Protein AF-0000000067862692 (afdb_homodimer)

Structure (mmCIF, N/CA/C/O backbone):
data_AF-0000000067862692-model_v1
#
loop_
_entity.id
_entity.type
_entity.pdbx_description
1 polymer 'Lmo0252 protein'
#
loop_
_atom_site.group_PDB
_atom_site.id
_atom_site.type_symbol
_atom_site.label_atom_id
_atom_site.label_alt_id
_atom_site.label_comp_id
_atom_site.label_asym_id
_atom_site.label_entity_id
_atom_site.label_seq_id
_atom_site.pdbx_PDB_ins_code
_atom_site.Cartn_x
_atom_site.Cartn_y
_atom_site.Cartn_z
_atom_site.occupancy
_atom_site.B_iso_or_equiv
_atom_site.auth_seq_id
_atom_site.auth_comp_id
_atom_site.auth_asym_id
_atom_site.auth_atom_id
_atom_site.pdbx_PDB_model_num
ATOM 1 N N . MET A 1 1 ? -16.281 8.438 -1.877 1 38.38 1 MET A N 1
ATOM 2 C CA . MET A 1 1 ? -15.422 8.445 -3.061 1 38.38 1 MET A CA 1
ATOM 3 C C . MET A 1 1 ? -14.055 7.8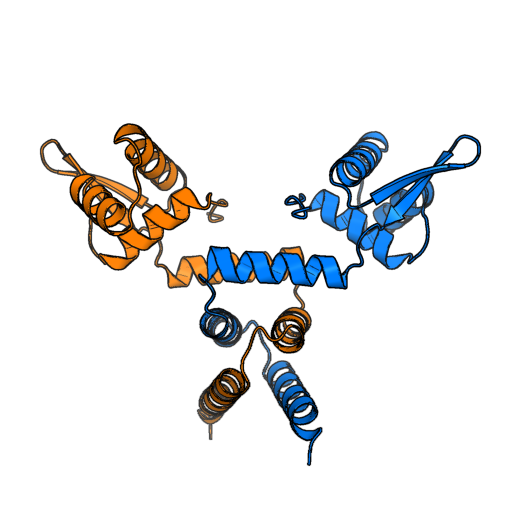32 -2.746 1 38.38 1 MET A C 1
ATOM 5 O O . MET A 1 1 ? -13.562 7.941 -1.622 1 38.38 1 MET A O 1
ATOM 9 N N . ALA A 1 2 ? -13.641 6.855 -3.498 1 45.66 2 ALA A N 1
ATOM 10 C CA . ALA A 1 2 ? -12.445 6.066 -3.219 1 45.66 2 ALA A CA 1
ATOM 11 C C . ALA A 1 2 ? -11.203 6.953 -3.133 1 45.66 2 ALA A C 1
ATOM 13 O O . ALA A 1 2 ? -11.039 7.879 -3.928 1 45.66 2 ALA A O 1
ATOM 14 N N . ILE A 1 3 ? -10.758 7.367 -1.903 1 52.59 3 ILE A N 1
ATOM 15 C CA . ILE A 1 3 ? -9.523 8.133 -1.794 1 52.59 3 ILE A CA 1
ATOM 16 C C . ILE A 1 3 ? -8.5 7.609 -2.803 1 52.59 3 ILE A C 1
ATOM 18 O O . ILE A 1 3 ? -8.156 6.422 -2.795 1 52.59 3 ILE A O 1
ATOM 22 N N . LYS A 1 4 ? -8.391 8.414 -3.916 1 59.03 4 LYS A N 1
ATOM 23 C CA . LYS A 1 4 ? -7.41 8.078 -4.945 1 59.03 4 LYS A CA 1
ATOM 24 C C . LYS A 1 4 ? -6.004 7.973 -4.352 1 59.03 4 LYS A C 1
ATOM 26 O O . LYS A 1 4 ? -5.695 8.641 -3.361 1 59.03 4 LYS A O 1
ATOM 31 N N . SER A 1 5 ? -5.234 7.254 -4.777 1 74.38 5 SER A N 1
ATOM 32 C CA . SER A 1 5 ? -3.84 7.074 -4.391 1 74.38 5 SER A CA 1
ATOM 33 C C . SER A 1 5 ? -3.059 8.375 -4.52 1 74.38 5 SER A C 1
ATOM 35 O O . SER A 1 5 ? -3.234 9.117 -5.488 1 74.38 5 SER A O 1
ATOM 37 N N . ILE A 1 6 ? -2.488 8.828 -3.461 1 85.5 6 ILE A N 1
ATOM 38 C CA . ILE A 1 6 ? -1.714 10.062 -3.553 1 85.5 6 ILE A CA 1
ATOM 39 C C . ILE A 1 6 ? -0.223 9.742 -3.49 1 85.5 6 ILE A C 1
ATOM 41 O O . ILE A 1 6 ? 0.172 8.688 -2.994 1 85.5 6 ILE A O 1
ATOM 45 N N . SER A 1 7 ? 0.534 10.656 -4.105 1 88.5 7 SER A N 1
ATOM 46 C CA . SER A 1 7 ? 1.983 10.484 -4.121 1 88.5 7 SER A CA 1
ATOM 47 C C . SER A 1 7 ? 2.582 10.703 -2.736 1 88.5 7 SER A C 1
ATOM 49 O O . SER A 1 7 ? 1.914 11.219 -1.84 1 88.5 7 SER A O 1
ATOM 51 N N . LYS A 1 8 ? 3.83 10.352 -2.598 1 89.94 8 LYS A N 1
ATOM 52 C CA . LYS A 1 8 ? 4.551 10.547 -1.344 1 89.94 8 LYS A CA 1
ATOM 53 C C . LYS A 1 8 ? 4.633 12.031 -0.985 1 89.94 8 LYS A C 1
ATOM 55 O O . LYS A 1 8 ? 4.469 12.398 0.179 1 89.94 8 LYS A O 1
ATOM 60 N N . SER A 1 9 ? 4.855 12.844 -1.96 1 92.56 9 SER A N 1
ATOM 61 C CA . SER A 1 9 ? 4.961 14.281 -1.745 1 92.56 9 SER A CA 1
ATOM 62 C C . SER A 1 9 ? 3.619 14.875 -1.325 1 92.56 9 SER A C 1
ATOM 64 O O . SER A 1 9 ? 3.559 15.703 -0.412 1 92.56 9 SER A O 1
ATOM 66 N N . GLU A 1 10 ? 2.602 14.43 -1.974 1 95.44 10 GLU A N 1
ATOM 67 C CA . GLU A 1 10 ? 1.267 14.891 -1.599 1 95.44 10 GLU A CA 1
ATOM 68 C C . GLU A 1 10 ? 0.926 14.492 -0.167 1 95.44 10 GLU A C 1
ATOM 70 O O . GLU A 1 10 ? 0.333 15.273 0.579 1 95.44 10 GLU A O 1
ATOM 75 N N . LEU A 1 11 ? 1.321 13.328 0.102 1 94.69 11 LEU A N 1
ATOM 76 C CA . LEU A 1 11 ? 1.045 12.836 1.446 1 94.69 11 LEU A CA 1
ATOM 77 C C . LEU A 1 11 ? 1.785 13.656 2.492 1 94.69 11 LEU A C 1
ATOM 79 O O . LEU A 1 11 ? 1.251 13.922 3.572 1 94.69 11 LEU A O 1
ATOM 83 N N . GLU A 1 12 ? 2.945 14.039 2.197 1 94.44 12 GLU A N 1
ATOM 84 C CA . GLU A 1 12 ? 3.707 14.891 3.102 1 94.44 12 GLU A CA 1
ATOM 85 C C . GLU A 1 12 ? 2.977 16.203 3.361 1 94.44 12 GLU A C 1
ATOM 87 O O . GLU A 1 12 ? 2.918 16.672 4.5 1 94.44 12 GLU A O 1
ATOM 92 N N . VAL A 1 13 ? 2.449 16.734 2.334 1 96.44 13 VAL A N 1
ATOM 93 C CA . VAL A 1 13 ? 1.682 17.969 2.465 1 96.44 13 VAL A CA 1
ATOM 94 C C . VAL A 1 13 ? 0.451 17.719 3.334 1 96.44 13 VAL A C 1
ATOM 96 O O . VAL A 1 13 ? 0.13 18.531 4.207 1 96.44 13 VAL A O 1
ATOM 99 N N . MET A 1 14 ? -0.184 16.625 3.107 1 96.25 14 MET A N 1
ATOM 100 C CA . MET A 1 14 ? -1.382 16.281 3.873 1 96.25 14 MET A CA 1
ATOM 101 C C . MET A 1 14 ? -1.054 16.125 5.352 1 96.25 14 MET A C 1
ATOM 103 O O . MET A 1 14 ? -1.806 16.578 6.215 1 96.25 14 MET A O 1
ATOM 107 N N . LYS A 1 15 ? 0.018 15.477 5.586 1 95.56 15 LYS A N 1
ATOM 108 C CA . LYS A 1 15 ? 0.429 15.266 6.973 1 95.56 15 LYS A CA 1
ATOM 109 C C . LYS A 1 15 ? 0.642 16.594 7.688 1 95.56 15 LYS A C 1
ATOM 111 O O . LYS A 1 15 ? 0.26 16.75 8.852 1 95.56 15 LYS A O 1
ATOM 116 N N . ILE A 1 16 ? 1.241 17.484 7.016 1 96.06 16 ILE A N 1
ATOM 117 C CA . ILE A 1 16 ? 1.459 18.828 7.566 1 96.06 16 ILE A CA 1
ATOM 118 C C . ILE A 1 16 ? 0.117 19.469 7.887 1 96.06 16 ILE A C 1
ATOM 120 O O . ILE A 1 16 ? -0.063 20.047 8.969 1 96.06 16 ILE A O 1
ATOM 124 N N . ILE A 1 17 ? -0.799 19.359 7.023 1 97.38 17 ILE A N 1
ATOM 125 C CA . ILE A 1 17 ? -2.104 19.984 7.191 1 97.38 17 ILE A CA 1
ATOM 126 C C . ILE A 1 17 ? -2.852 19.328 8.344 1 97.38 17 ILE A C 1
ATOM 128 O O . ILE A 1 17 ? -3.465 20.016 9.172 1 97.38 17 ILE A O 1
ATOM 132 N N . TRP A 1 18 ? -2.783 18.062 8.422 1 96.94 18 TRP A N 1
ATOM 133 C CA . TRP A 1 18 ? -3.396 17.359 9.539 1 96.94 18 TRP A CA 1
ATOM 134 C C . TRP A 1 18 ? -2.791 17.797 10.867 1 96.94 18 TRP A C 1
ATOM 136 O O . TRP A 1 18 ? -3.502 17.953 11.867 1 96.94 18 TRP A O 1
ATOM 146 N N . ASP A 1 19 ? -1.546 18.016 10.844 1 95.38 19 ASP A N 1
ATOM 147 C CA . ASP A 1 19 ? -0.83 18.391 12.055 1 95.38 19 ASP A CA 1
ATOM 148 C C . ASP A 1 19 ? -1.307 19.75 12.578 1 95.38 19 ASP A C 1
ATOM 150 O O . ASP A 1 19 ? -1.343 19.984 13.789 1 95.38 19 ASP A O 1
ATOM 154 N N . PHE A 1 20 ? -1.604 20.609 11.719 1 95.94 20 PHE A N 1
ATOM 155 C CA . PHE A 1 20 ? -2.105 21.922 12.125 1 95.94 20 PHE A CA 1
ATOM 156 C C . PHE A 1 20 ? -3.469 21.797 12.797 1 95.94 20 PHE A C 1
ATOM 158 O O . PHE A 1 20 ? -3.76 22.484 13.766 1 95.94 20 PHE A O 1
ATOM 165 N N . GLY A 1 21 ? -4.316 20.891 12.211 1 94.19 21 GLY A N 1
ATOM 166 C CA . GLY A 1 21 ? -5.625 20.656 12.797 1 94.19 21 GLY A CA 1
ATOM 167 C C . GLY A 1 21 ? -6.598 21.797 12.562 1 94.19 21 GLY A C 1
ATOM 168 O O . GLY A 1 21 ? -7.598 21.922 13.273 1 94.19 21 GLY A O 1
ATOM 169 N N . ARG A 1 22 ? -6.156 22.734 11.734 1 94.25 22 ARG A N 1
ATOM 170 C CA . ARG A 1 22 ? -6.977 23.859 11.328 1 94.25 22 ARG A CA 1
ATOM 171 C C . ARG A 1 22 ? -6.766 24.188 9.852 1 94.25 22 ARG A C 1
ATOM 173 O O . ARG A 1 22 ? -5.91 23.594 9.195 1 94.25 22 ARG A O 1
ATOM 180 N N . ALA A 1 23 ? -7.629 25.094 9.359 1 96.38 23 ALA A N 1
ATOM 181 C CA . ALA A 1 23 ? -7.418 25.594 8 1 96.38 23 ALA A CA 1
ATOM 182 C C . ALA A 1 23 ? -6.047 26.25 7.863 1 96.38 23 ALA A C 1
ATOM 184 O O . ALA A 1 23 ? -5.582 26.922 8.781 1 96.38 23 ALA A O 1
ATOM 185 N N . VAL A 1 24 ? -5.477 25.984 6.738 1 97.5 24 VAL A N 1
ATOM 186 C CA . VAL A 1 24 ? -4.125 26.5 6.562 1 97.5 24 VAL A CA 1
ATOM 187 C C . VAL A 1 24 ? -4.023 27.25 5.234 1 97.5 24 VAL A C 1
ATOM 189 O O . VAL A 1 24 ? -4.836 27.031 4.332 1 97.5 24 VAL A O 1
ATOM 192 N N . GLN A 1 25 ? -3.094 28.172 5.172 1 97.44 25 GLN A N 1
ATOM 193 C CA . GLN A 1 25 ? -2.73 28.844 3.936 1 97.44 25 GLN A CA 1
ATOM 194 C C . GLN A 1 25 ? -1.367 28.391 3.43 1 97.44 25 GLN A C 1
ATOM 196 O O . GLN A 1 25 ? -0.668 27.641 4.117 1 97.44 25 GLN A O 1
ATOM 201 N N . TYR A 1 26 ? -1.06 28.781 2.209 1 96.56 26 TYR A N 1
ATOM 202 C CA . TYR A 1 26 ? 0.216 28.391 1.611 1 96.56 26 TYR A CA 1
ATOM 203 C C . TYR A 1 26 ? 1.37 28.672 2.566 1 96.56 26 TYR A C 1
ATOM 205 O O . TYR A 1 26 ? 2.264 27.844 2.73 1 96.56 26 TYR A O 1
ATOM 213 N N . ALA A 1 27 ? 1.343 29.797 3.234 1 95.88 27 ALA A N 1
ATOM 214 C CA . ALA A 1 27 ? 2.441 30.234 4.098 1 95.88 27 ALA A CA 1
ATOM 215 C C . ALA A 1 27 ? 2.639 29.266 5.258 1 95.88 27 ALA A C 1
ATOM 217 O O . ALA A 1 27 ?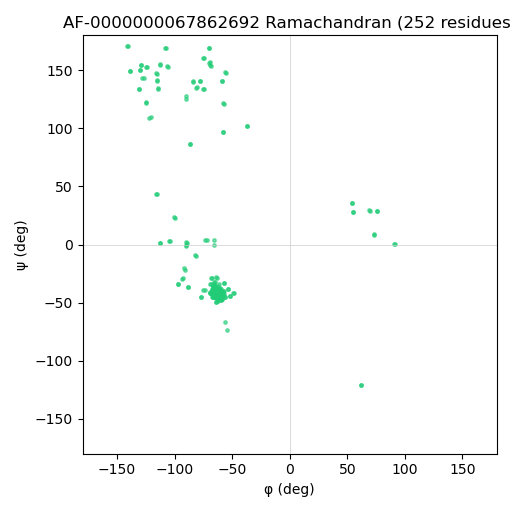 3.768 29.016 5.691 1 95.88 27 ALA A O 1
ATOM 218 N N . ASP A 1 28 ? 1.538 28.766 5.762 1 96.81 28 ASP A N 1
ATOM 219 C CA . ASP A 1 28 ? 1.603 27.781 6.84 1 96.81 28 ASP A CA 1
ATOM 220 C C . ASP A 1 28 ? 2.328 26.516 6.387 1 96.81 28 ASP A C 1
ATOM 222 O O . ASP A 1 28 ? 3.242 26.031 7.062 1 96.81 28 ASP A O 1
ATOM 226 N N . VAL A 1 29 ? 1.95 26 5.234 1 97.38 29 VAL A N 1
ATOM 227 C CA . VAL A 1 29 ? 2.484 24.75 4.691 1 97.38 29 VAL A CA 1
ATOM 228 C C . VAL A 1 29 ? 3.953 24.938 4.316 1 97.38 29 VAL A C 1
ATOM 230 O O . VAL A 1 29 ? 4.793 24.109 4.645 1 97.38 29 VAL A O 1
ATOM 233 N N . ALA A 1 30 ? 4.199 26.062 3.709 1 96.06 30 ALA A N 1
ATOM 234 C CA . ALA A 1 30 ? 5.566 26.375 3.287 1 96.06 30 ALA A CA 1
ATOM 235 C C . ALA A 1 30 ? 6.508 26.453 4.484 1 96.06 30 ALA A C 1
ATOM 237 O O . ALA A 1 30 ? 7.633 25.953 4.434 1 96.06 30 ALA A O 1
ATOM 238 N N . GLY A 1 31 ? 6.059 27.141 5.516 1 96.5 31 GLY A N 1
ATOM 239 C CA . GLY A 1 31 ? 6.859 27.25 6.727 1 96.5 31 GLY A CA 1
ATOM 240 C C . GLY A 1 31 ? 7.227 25.906 7.316 1 96.5 31 GLY A C 1
ATOM 241 O O . GLY A 1 31 ? 8.383 25.672 7.688 1 96.5 31 GLY A O 1
ATOM 242 N N . LYS A 1 32 ? 6.246 25.031 7.383 1 96.31 32 LYS A N 1
ATOM 243 C CA . LYS A 1 32 ? 6.48 23.703 7.941 1 96.31 32 LYS A CA 1
ATOM 244 C C . LYS A 1 32 ? 7.398 22.891 7.039 1 96.31 32 LYS A C 1
ATOM 246 O O . LYS A 1 32 ? 8.227 22.109 7.527 1 96.31 32 LYS A O 1
ATOM 251 N N . LEU A 1 33 ? 7.23 23.016 5.773 1 95.69 33 LEU A N 1
ATOM 252 C CA . LEU A 1 33 ? 8.086 22.312 4.82 1 95.69 33 LEU A CA 1
ATOM 253 C C . LEU A 1 33 ? 9.539 22.75 4.969 1 95.69 33 LEU A C 1
ATOM 255 O O . LEU A 1 33 ? 10.453 21.938 4.895 1 95.69 33 LEU A O 1
ATOM 259 N N . GLU A 1 34 ? 9.68 24.031 5.168 1 94.31 34 GLU A N 1
ATOM 260 C CA . GLU A 1 34 ? 11.023 24.562 5.387 1 94.31 34 GLU A CA 1
ATOM 261 C C . GLU A 1 34 ? 11.641 23.984 6.66 1 94.31 34 GLU A C 1
ATOM 263 O O . GLU A 1 34 ? 12.828 23.656 6.684 1 94.31 34 GLU A O 1
ATOM 268 N N . GLU A 1 35 ? 10.828 23.938 7.691 1 95.19 35 GLU A N 1
ATOM 269 C CA . GLU A 1 35 ? 11.281 23.344 8.945 1 95.19 35 GLU A CA 1
ATOM 270 C C . GLU A 1 35 ? 11.75 21.906 8.742 1 95.19 35 GLU A C 1
ATOM 272 O O . GLU A 1 35 ? 12.656 21.438 9.438 1 95.19 35 GLU A O 1
ATOM 277 N N . LYS A 1 36 ? 11.133 21.219 7.82 1 92.88 36 LYS A N 1
ATOM 278 C CA . LYS A 1 36 ? 11.461 19.828 7.543 1 92.88 36 LYS A CA 1
ATOM 279 C C . LYS A 1 36 ? 12.547 19.719 6.477 1 92.88 36 LYS A C 1
ATOM 281 O O . LYS A 1 36 ? 12.812 18.625 5.973 1 92.88 36 LYS A O 1
ATOM 286 N N . ASN A 1 37 ? 13.062 20.859 6 1 92.44 37 ASN A N 1
ATOM 287 C CA . ASN A 1 37 ? 14.188 20.953 5.078 1 92.44 37 ASN A CA 1
ATOM 288 C C . ASN A 1 37 ? 13.781 20.578 3.656 1 92.44 37 ASN A C 1
ATOM 290 O O . ASN A 1 37 ? 14.562 19.938 2.936 1 92.44 37 ASN A O 1
ATOM 294 N N . TYR A 1 38 ? 12.539 20.828 3.404 1 91.06 38 TYR A N 1
ATOM 295 C CA . TYR A 1 38 ? 12.133 20.734 2.008 1 91.06 38 TYR A CA 1
ATOM 296 C C . TYR A 1 38 ? 12.438 22.031 1.26 1 91.06 38 TYR A C 1
ATOM 298 O O . TYR A 1 38 ? 12.281 23.125 1.807 1 91.06 38 TYR A O 1
ATOM 306 N N . SER A 1 39 ? 12.891 21.891 0.033 1 91 39 SER A N 1
ATOM 307 C CA . SER A 1 39 ? 13.219 23.062 -0.776 1 91 39 SER A CA 1
ATOM 308 C C . SER A 1 39 ? 12.312 23.156 -2.002 1 91 39 SER A C 1
ATOM 310 O O . SER A 1 39 ? 12.781 23.453 -3.1 1 91 39 SER A O 1
ATOM 312 N N . TRP A 1 40 ? 11.125 22.938 -1.823 1 92.62 40 TRP A N 1
ATOM 313 C CA . TRP A 1 40 ? 10.172 22.969 -2.932 1 92.62 40 TRP A CA 1
ATOM 314 C C . TRP A 1 40 ? 9.828 24.406 -3.311 1 92.62 40 TRP A C 1
ATOM 316 O O . TRP A 1 40 ? 9.672 25.266 -2.439 1 92.62 40 TRP A O 1
ATOM 326 N N . LYS A 1 41 ? 9.727 24.547 -4.609 1 93.88 41 LYS A N 1
ATOM 327 C CA . LYS A 1 41 ? 9.258 25.844 -5.109 1 93.88 41 LYS A CA 1
ATOM 328 C C . LYS A 1 41 ? 7.793 26.062 -4.762 1 93.88 41 LYS A C 1
ATOM 330 O O . LYS A 1 41 ? 7.027 25.109 -4.621 1 93.88 41 LYS A O 1
ATOM 335 N N . LYS A 1 42 ? 7.5 27.375 -4.699 1 94.88 42 LYS A N 1
ATOM 336 C CA . LYS A 1 42 ? 6.125 27.75 -4.383 1 94.88 42 LYS A CA 1
ATOM 337 C C . LYS A 1 42 ? 5.133 27.047 -5.309 1 94.88 42 LYS A C 1
ATOM 339 O O . LYS A 1 42 ? 4.16 26.453 -4.844 1 94.88 42 LYS A O 1
ATOM 344 N N . ASN A 1 43 ? 5.348 26.969 -6.57 1 95.81 43 ASN A N 1
ATOM 345 C CA . ASN A 1 43 ? 4.434 26.375 -7.543 1 95.81 43 ASN A CA 1
ATOM 346 C C . ASN A 1 43 ? 4.27 24.875 -7.312 1 95.81 43 ASN A C 1
ATOM 348 O O . ASN A 1 43 ? 3.188 24.328 -7.527 1 95.81 43 ASN A O 1
ATOM 352 N N . THR A 1 44 ? 5.273 24.25 -6.855 1 95.12 44 THR A N 1
ATOM 353 C CA . THR A 1 44 ? 5.238 22.828 -6.547 1 95.12 44 THR A CA 1
ATOM 354 C C . THR A 1 44 ? 4.246 22.531 -5.426 1 95.12 44 THR A C 1
ATOM 356 O O . THR A 1 44 ? 3.424 21.625 -5.535 1 95.12 44 THR A O 1
ATOM 359 N N . VAL A 1 45 ? 4.406 23.391 -4.43 1 96.81 45 VAL A N 1
ATOM 360 C CA . VAL A 1 45 ? 3.533 23.219 -3.273 1 96.81 45 VAL A CA 1
ATOM 361 C C . VAL A 1 45 ? 2.09 23.516 -3.668 1 96.81 45 VAL A C 1
ATOM 363 O O . VAL A 1 45 ? 1.172 22.781 -3.305 1 96.81 45 VAL A O 1
ATOM 366 N N . LEU A 1 46 ? 1.957 24.562 -4.43 1 96.62 46 LEU A N 1
ATOM 367 C CA . LEU A 1 46 ? 0.617 24.938 -4.863 1 96.62 46 LEU A CA 1
ATOM 368 C C . LEU A 1 46 ? 0.003 23.859 -5.746 1 96.62 46 LEU A C 1
ATOM 370 O O . LEU A 1 46 ? -1.198 23.594 -5.66 1 96.62 46 LEU A O 1
ATOM 374 N N . THR A 1 47 ? 0.777 23.281 -6.547 1 96.56 47 THR A N 1
ATOM 375 C CA . THR A 1 47 ? 0.331 22.172 -7.391 1 96.56 47 THR A CA 1
ATOM 376 C C . THR A 1 47 ? -0.173 21.016 -6.539 1 96.56 47 THR A C 1
ATOM 378 O O . THR A 1 47 ? -1.229 20.453 -6.82 1 96.56 47 THR A O 1
ATOM 381 N N . PHE A 1 48 ? 0.595 20.672 -5.574 1 96.75 48 PHE A N 1
ATOM 382 C CA . PHE A 1 48 ? 0.182 19.578 -4.691 1 96.75 48 PHE A CA 1
ATOM 383 C C . PHE A 1 48 ? -1.134 19.922 -4 1 96.75 48 PHE A C 1
ATOM 385 O O . PHE A 1 48 ? -2.016 19.062 -3.887 1 96.75 48 PHE A O 1
ATOM 392 N N . LEU A 1 49 ? -1.265 21.156 -3.539 1 97.62 49 LEU A N 1
ATOM 393 C CA . LEU A 1 49 ? -2.49 21.578 -2.871 1 97.62 49 LEU A CA 1
ATOM 394 C C . LEU A 1 49 ? -3.688 21.469 -3.811 1 97.62 49 LEU A C 1
ATOM 396 O O . LEU A 1 49 ? -4.742 20.969 -3.422 1 97.62 49 LEU A O 1
ATOM 400 N N . THR A 1 50 ? -3.479 21.906 -5.016 1 96.94 50 THR A N 1
ATOM 401 C CA . THR A 1 50 ? -4.543 21.844 -6.012 1 96.94 50 THR A CA 1
ATOM 402 C C . THR A 1 50 ? -4.926 20.391 -6.312 1 96.94 50 THR A C 1
ATOM 404 O O . THR A 1 50 ? -6.109 20.062 -6.41 1 96.94 50 THR A O 1
ATOM 407 N N . ARG A 1 51 ? -3.979 19.578 -6.441 1 96.75 51 ARG A N 1
ATOM 408 C CA . ARG A 1 51 ? -4.227 18.156 -6.703 1 96.75 51 ARG A CA 1
ATOM 409 C C . ARG A 1 51 ? -4.977 17.516 -5.543 1 96.75 51 ARG A C 1
ATOM 411 O O . ARG A 1 51 ? -5.855 16.672 -5.758 1 96.75 51 ARG A O 1
ATOM 418 N N . LEU A 1 52 ? -4.617 17.859 -4.395 1 97.31 52 LEU A N 1
ATOM 419 C CA . LEU A 1 52 ? -5.273 17.312 -3.213 1 97.31 52 LEU A CA 1
ATOM 420 C C . LEU A 1 52 ? -6.73 17.766 -3.145 1 97.31 52 LEU A C 1
ATOM 422 O O . LEU A 1 52 ? -7.594 17 -2.699 1 97.31 52 LEU A O 1
ATOM 426 N N . VAL A 1 53 ? -6.992 18.953 -3.596 1 96.94 53 VAL A N 1
ATOM 427 C CA . VAL A 1 53 ? -8.367 19.438 -3.695 1 96.94 53 VAL A CA 1
ATOM 428 C C . VAL A 1 53 ? -9.117 18.641 -4.754 1 96.94 53 VAL A C 1
ATOM 430 O O . VAL A 1 53 ? -10.25 18.203 -4.523 1 96.94 53 VAL A O 1
ATOM 433 N N . GLU A 1 54 ? -8.477 18.406 -5.836 1 95.88 54 GLU A N 1
ATOM 434 C CA . GLU A 1 54 ? -9.086 17.656 -6.922 1 95.88 54 GLU A CA 1
ATOM 435 C C . GLU A 1 54 ? -9.383 16.219 -6.492 1 95.88 54 GLU A C 1
ATOM 437 O O . GLU A 1 54 ? -10.359 15.617 -6.949 1 95.88 54 GLU A O 1
ATOM 442 N N . LYS A 1 55 ? -8.609 15.789 -5.594 1 94.38 55 LYS A N 1
ATOM 443 C CA . LYS A 1 55 ? -8.766 14.414 -5.121 1 94.38 55 LYS A CA 1
ATOM 444 C C . LYS A 1 55 ? -9.734 14.352 -3.941 1 94.38 55 LYS A C 1
ATOM 446 O O . LYS A 1 55 ? -9.914 13.289 -3.338 1 94.38 55 LYS A O 1
ATOM 451 N N . ASN A 1 56 ? -10.234 15.477 -3.543 1 95.38 56 ASN A N 1
ATOM 452 C CA . ASN A 1 56 ? -11.25 15.602 -2.496 1 95.38 56 ASN A CA 1
ATOM 453 C C . ASN A 1 56 ? -10.68 15.258 -1.123 1 95.38 56 ASN A C 1
ATOM 455 O O . ASN A 1 56 ? -11.375 14.68 -0.285 1 95.38 56 ASN A O 1
ATOM 459 N N . LEU A 1 57 ? -9.461 15.484 -0.978 1 96.56 57 LEU A N 1
ATOM 460 C CA . LEU A 1 57 ? -8.836 15.352 0.333 1 96.56 57 LEU A CA 1
ATOM 461 C C . LEU A 1 57 ? -8.82 16.688 1.066 1 96.56 57 LEU A C 1
ATOM 463 O O . LEU A 1 57 ? -8.844 16.734 2.299 1 96.56 57 LEU A O 1
ATOM 467 N N . LEU A 1 58 ? -8.781 17.719 0.23 1 97.5 58 LEU A N 1
ATOM 468 C CA . LEU A 1 58 ? -8.828 19.078 0.75 1 97.5 58 LEU A CA 1
ATOM 469 C C . LEU A 1 58 ? -9.969 19.875 0.116 1 97.5 58 LEU A C 1
ATOM 471 O O . LEU A 1 58 ? -10.43 19.531 -0.977 1 97.5 58 LEU A O 1
ATOM 475 N N . SER A 1 59 ? -10.414 20.797 0.842 1 97.69 59 SER A N 1
ATOM 476 C CA . SER A 1 59 ? -11.25 21.859 0.305 1 97.69 59 SER A CA 1
ATOM 477 C C . SER A 1 59 ? -10.523 23.203 0.35 1 97.69 59 SER A C 1
ATOM 479 O O . SER A 1 59 ? -9.602 23.391 1.147 1 97.69 59 SER A O 1
ATOM 481 N N . VAL A 1 60 ? -10.984 24.031 -0.547 1 97.56 60 VAL A N 1
ATOM 482 C CA . VAL A 1 60 ? -10.328 25.328 -0.611 1 97.56 60 VAL A CA 1
ATOM 483 C C . VAL A 1 60 ? -11.375 26.438 -0.619 1 97.56 60 VAL A C 1
ATOM 485 O O . VAL A 1 60 ? -12.438 26.297 -1.234 1 97.56 60 VAL A O 1
ATOM 488 N N . LYS A 1 61 ? -11.141 27.391 0.154 1 96.19 61 LYS A N 1
ATOM 489 C CA . LYS A 1 61 ? -11.945 28.609 0.154 1 96.19 61 LYS A CA 1
ATOM 490 C C . LYS A 1 61 ? -11.07 29.844 0.078 1 96.19 61 LYS A C 1
ATOM 492 O O . LYS A 1 61 ? -9.953 29.859 0.597 1 96.19 61 LYS A O 1
ATOM 497 N N . LYS A 1 62 ? -11.641 30.797 -0.508 1 95.19 62 LYS A N 1
ATOM 498 C CA . LYS A 1 62 ? -10.914 32.062 -0.599 1 95.19 62 LYS A CA 1
ATOM 499 C C . LYS A 1 62 ? -11.203 32.969 0.604 1 95.19 62 LYS A C 1
ATOM 501 O O . LYS A 1 62 ? -12.359 33.125 0.983 1 95.19 62 LYS A O 1
ATOM 506 N N . VAL A 1 63 ? -10.188 33.375 1.242 1 92.56 63 VAL A N 1
ATOM 507 C CA . VAL A 1 63 ? -10.273 34.375 2.316 1 92.56 63 VAL A CA 1
ATOM 508 C C . VAL A 1 63 ? -9.43 35.594 1.963 1 92.56 63 VAL A C 1
ATOM 510 O O . VAL A 1 63 ? -8.203 35.562 2.055 1 92.56 63 VAL A O 1
ATOM 513 N N . GLY A 1 64 ? -10.148 36.719 1.672 1 93.12 64 GLY A N 1
ATOM 514 C CA . GLY A 1 64 ? -9.43 37.812 1.093 1 93.12 64 GLY A CA 1
ATOM 515 C C . GLY A 1 64 ? -8.805 37.5 -0.25 1 93.12 64 GLY A C 1
ATOM 516 O O . GLY A 1 64 ? -9.492 37.094 -1.18 1 93.12 64 GLY A O 1
ATOM 517 N N . ARG A 1 65 ? -7.484 37.625 -0.345 1 92.25 65 ARG A N 1
ATOM 518 C CA . ARG A 1 65 ? -6.766 37.344 -1.584 1 92.25 65 ARG A CA 1
ATOM 519 C C . ARG A 1 65 ? -6.031 36 -1.503 1 92.25 65 ARG A C 1
ATOM 521 O O . ARG A 1 65 ? -5.328 35.625 -2.439 1 92.25 65 ARG A O 1
ATOM 528 N N . LYS A 1 66 ? -6.211 35.312 -0.407 1 93.38 66 LYS A N 1
ATOM 529 C CA . LYS A 1 66 ? -5.449 34.094 -0.207 1 93.38 66 LYS A CA 1
ATOM 530 C C . LYS A 1 66 ? -6.367 32.875 -0.16 1 93.38 66 LYS A C 1
ATOM 532 O O . LYS A 1 66 ? -7.527 33 0.243 1 93.38 66 LYS A O 1
ATOM 537 N N . ASN A 1 67 ? -5.828 31.734 -0.662 1 96.94 67 ASN A N 1
ATOM 538 C CA . ASN A 1 67 ? -6.523 30.469 -0.537 1 96.94 67 ASN A CA 1
ATOM 539 C C . ASN A 1 67 ? -6.312 29.844 0.842 1 96.94 67 ASN A C 1
ATOM 541 O O . ASN A 1 67 ? -5.203 29.875 1.38 1 96.94 67 ASN A O 1
ATOM 545 N N . GLU A 1 68 ? -7.395 29.375 1.396 1 97.75 68 GLU A N 1
ATOM 546 C CA . GLU A 1 68 ? -7.348 28.609 2.641 1 97.75 68 GLU A CA 1
ATOM 547 C C . GLU A 1 68 ? -7.781 27.172 2.42 1 97.75 68 GLU A C 1
ATOM 549 O O . GLU A 1 68 ? -8.789 26.906 1.752 1 97.75 68 GLU A O 1
ATOM 554 N N . TYR A 1 69 ? -6.984 26.234 2.984 1 98.19 69 TYR A N 1
ATOM 555 C CA . TYR A 1 69 ? -7.215 24.812 2.762 1 98.19 69 TYR A CA 1
ATOM 556 C C . TYR A 1 69 ? -7.602 24.109 4.059 1 98.19 69 TYR A C 1
ATOM 558 O O . TYR A 1 69 ? -7.047 24.406 5.121 1 98.19 69 TYR A O 1
ATOM 566 N N . TYR A 1 70 ? -8.492 23.219 3.965 1 96.81 70 TYR A N 1
ATOM 567 C CA . TYR A 1 70 ? -8.844 22.406 5.125 1 96.81 70 TYR A CA 1
ATOM 568 C C . TYR A 1 70 ? -9.055 20.953 4.73 1 96.81 70 TYR A C 1
ATOM 570 O O . TYR A 1 70 ? -9.547 20.672 3.633 1 96.81 70 TYR A O 1
ATOM 578 N N . ALA A 1 71 ? -8.758 20.094 5.645 1 97.31 71 ALA A N 1
ATOM 579 C CA . ALA A 1 71 ? -8.828 18.656 5.371 1 97.31 71 ALA A CA 1
ATOM 580 C C . ALA A 1 71 ? -10.273 18.172 5.336 1 97.31 71 ALA A C 1
ATOM 582 O O . ALA A 1 71 ? -11.07 18.516 6.219 1 97.31 71 ALA A O 1
ATOM 583 N N . LEU A 1 72 ? -10.617 17.391 4.34 1 96.5 72 LEU A N 1
ATOM 584 C CA . LEU A 1 72 ? -11.953 16.828 4.219 1 96.5 72 LEU A CA 1
ATOM 585 C C . LEU A 1 72 ? -12.023 15.453 4.891 1 96.5 72 LEU A C 1
ATOM 587 O O . LEU A 1 72 ? -13.117 14.961 5.188 1 96.5 72 LEU A O 1
ATOM 591 N N . VAL A 1 73 ? -10.867 14.828 5.082 1 94.62 73 VAL A N 1
ATOM 592 C CA . VAL A 1 73 ? -10.758 13.531 5.754 1 94.62 73 VAL A CA 1
ATOM 593 C C . VAL A 1 73 ? -9.719 13.625 6.875 1 94.62 73 VAL A C 1
ATOM 595 O O . VAL A 1 73 ? -8.742 14.359 6.766 1 94.62 73 VAL A O 1
ATOM 598 N N . SER A 1 74 ? -9.977 12.938 7.992 1 94.88 74 SER A N 1
ATOM 599 C CA . SER A 1 74 ? -8.984 12.898 9.062 1 94.88 74 SER A CA 1
ATOM 600 C C . SER A 1 74 ? -7.82 11.984 8.711 1 94.88 74 SER A C 1
ATOM 602 O O . SER A 1 74 ? -7.934 11.141 7.812 1 94.88 74 SER A O 1
ATOM 604 N N . GLU A 1 75 ? -6.773 12.164 9.367 1 93.62 75 GLU A N 1
ATOM 605 C CA . GLU A 1 75 ? -5.629 11.289 9.164 1 93.62 75 GLU A CA 1
ATOM 606 C C . GLU A 1 75 ? -5.988 9.836 9.445 1 93.62 75 GLU A C 1
ATOM 608 O O . GLU A 1 75 ? -5.609 8.938 8.688 1 93.62 75 GLU A O 1
ATOM 613 N N . ASN A 1 76 ? -6.742 9.625 10.492 1 91.38 76 ASN A N 1
ATOM 614 C CA . ASN A 1 76 ? -7.133 8.266 10.852 1 91.38 76 ASN A CA 1
ATOM 615 C C . ASN A 1 76 ? -8.008 7.629 9.773 1 91.38 76 ASN A C 1
ATOM 617 O O . ASN A 1 76 ? -7.855 6.445 9.469 1 91.38 76 ASN A O 1
ATOM 621 N N . GLU A 1 77 ? -8.906 8.406 9.273 1 92.12 77 GLU A N 1
ATOM 622 C CA . GLU A 1 77 ? -9.75 7.906 8.188 1 92.12 77 GLU A CA 1
ATOM 623 C C . GLU A 1 77 ? -8.906 7.52 6.977 1 92.12 77 GLU A C 1
ATOM 625 O O . GLU A 1 77 ? -9.164 6.492 6.34 1 92.12 77 GLU A O 1
ATOM 630 N N . TYR A 1 78 ? -7.98 8.359 6.668 1 93.62 78 TYR A N 1
ATOM 631 C CA . TYR A 1 78 ? -7.094 8.094 5.539 1 93.62 78 TYR A CA 1
ATOM 632 C C . TYR A 1 78 ? -6.293 6.82 5.762 1 93.62 78 TYR A C 1
ATOM 634 O O . TYR A 1 78 ? -6.219 5.965 4.879 1 93.62 78 TYR A O 1
ATOM 642 N N . LEU A 1 79 ? -5.742 6.641 6.945 1 93.38 79 LEU A N 1
ATOM 643 C CA . LEU A 1 79 ? -4.953 5.465 7.285 1 93.38 79 LEU A CA 1
ATOM 644 C C . LEU A 1 79 ? -5.801 4.199 7.211 1 93.38 79 LEU A C 1
ATOM 646 O O . LEU A 1 79 ? -5.352 3.174 6.699 1 93.38 79 LEU A O 1
ATOM 650 N N . GLU A 1 80 ? -6.969 4.332 7.699 1 91.44 80 GLU A N 1
ATOM 651 C CA . GLU A 1 80 ? -7.887 3.195 7.68 1 91.44 80 GLU A CA 1
ATOM 652 C C . GLU A 1 80 ? -8.164 2.734 6.254 1 91.44 80 GLU A C 1
ATOM 654 O O . GLU A 1 80 ? -8.109 1.538 5.961 1 91.44 80 GLU A O 1
ATOM 659 N N . ARG A 1 81 ? -8.406 3.66 5.457 1 92.56 81 ARG A N 1
ATOM 660 C CA . ARG A 1 81 ? -8.727 3.338 4.07 1 92.56 81 ARG A CA 1
ATOM 661 C C . ARG A 1 81 ? -7.523 2.744 3.35 1 92.56 81 ARG A C 1
ATOM 663 O O . ARG A 1 81 ? -7.656 1.777 2.598 1 92.56 81 ARG A O 1
ATOM 670 N N . GLN A 1 82 ? -6.406 3.395 3.57 1 93.25 82 GLN A N 1
ATOM 671 C CA . GLN A 1 82 ? -5.18 2.869 2.977 1 93.25 82 GLN A CA 1
ATOM 672 C C . GLN A 1 82 ? -4.902 1.449 3.459 1 93.25 82 GLN A C 1
ATOM 674 O O . GLN A 1 82 ? -4.512 0.586 2.67 1 93.25 82 GLN A O 1
ATOM 679 N N . THR A 1 83 ? -5.105 1.207 4.691 1 93.69 83 THR A N 1
ATOM 680 C CA . THR A 1 83 ? -4.844 -0.102 5.277 1 93.69 83 THR A CA 1
ATOM 681 C C . THR A 1 83 ? -5.793 -1.15 4.707 1 93.69 83 THR A C 1
ATOM 683 O O . THR A 1 83 ? -5.367 -2.248 4.34 1 93.69 83 THR A O 1
ATOM 686 N N . GLU A 1 84 ? -7.031 -0.768 4.648 1 92.31 84 GLU A N 1
ATOM 687 C CA . GLU A 1 84 ? -8.031 -1.672 4.078 1 92.31 84 GLU A CA 1
ATOM 688 C C . GLU A 1 84 ? -7.68 -2.045 2.641 1 92.31 84 GLU A C 1
ATOM 690 O O . GLU A 1 84 ? -7.738 -3.219 2.266 1 92.31 84 GLU A O 1
ATOM 695 N N . THR A 1 85 ? -7.344 -1.021 1.929 1 92.75 85 THR A N 1
ATOM 696 C CA . THR A 1 85 ? -7 -1.238 0.528 1 92.75 85 THR A CA 1
ATOM 697 C C . THR A 1 85 ? -5.766 -2.127 0.406 1 92.75 85 THR A C 1
ATOM 699 O O . THR A 1 85 ? -5.734 -3.045 -0.416 1 92.75 85 THR A O 1
ATOM 702 N N . PHE A 1 86 ? -4.832 -1.858 1.213 1 93.25 86 PHE A N 1
ATOM 703 C CA . PHE A 1 86 ? -3.588 -2.619 1.202 1 93.25 86 PHE A CA 1
ATOM 704 C C . PHE A 1 86 ? -3.848 -4.082 1.537 1 93.25 86 PHE A C 1
ATOM 706 O O . PHE A 1 86 ? -3.346 -4.98 0.855 1 93.25 86 PHE A O 1
ATOM 713 N N . VAL A 1 87 ? -4.648 -4.363 2.549 1 92.75 87 VAL A N 1
ATOM 714 C CA . VAL A 1 87 ? -4.965 -5.723 2.971 1 92.75 87 VAL A CA 1
ATOM 715 C C . VAL A 1 87 ? -5.723 -6.445 1.856 1 92.75 87 VAL A C 1
ATOM 717 O O . VAL A 1 87 ? -5.414 -7.598 1.536 1 92.75 87 VAL A O 1
ATOM 720 N N . GLU A 1 88 ? -6.609 -5.773 1.268 1 92.12 88 GLU A N 1
ATOM 721 C CA . GLU A 1 88 ? -7.422 -6.383 0.215 1 92.12 88 GLU A CA 1
ATOM 722 C C . GLU A 1 88 ? -6.582 -6.676 -1.025 1 92.12 88 GLU A C 1
ATOM 724 O O . GLU A 1 88 ? -6.66 -7.77 -1.589 1 92.12 88 GLU A O 1
ATOM 729 N N . GLU A 1 89 ? -5.746 -5.781 -1.364 1 91.25 89 GLU A N 1
ATOM 730 C CA . GLU A 1 89 ? -5.074 -5.871 -2.658 1 91.25 89 GLU A CA 1
ATOM 731 C C . GLU A 1 89 ? -3.795 -6.695 -2.561 1 91.25 89 GLU A C 1
ATOM 733 O O . GLU A 1 89 ? -3.449 -7.426 -3.49 1 91.25 89 GLU A O 1
ATOM 738 N N . ILE A 1 90 ? -3.129 -6.559 -1.471 1 93 90 ILE A N 1
ATOM 739 C CA . ILE A 1 90 ? -1.815 -7.184 -1.354 1 93 90 ILE A CA 1
ATOM 740 C C . ILE A 1 90 ? -1.944 -8.523 -0.631 1 93 90 ILE A C 1
ATOM 742 O O . ILE A 1 90 ? -1.285 -9.5 -0.997 1 93 90 ILE A O 1
ATOM 746 N N . TYR A 1 91 ? -2.869 -8.602 0.311 1 91.94 91 TYR A N 1
ATOM 747 C CA . TYR A 1 91 ? -2.986 -9.805 1.128 1 91.94 91 TYR A CA 1
ATOM 748 C C . TYR A 1 91 ? -4.293 -10.531 0.839 1 91.94 91 TYR A C 1
ATOM 750 O O . TYR A 1 91 ? -4.605 -11.531 1.487 1 91.94 91 TYR A O 1
ATOM 758 N N . GLU A 1 92 ? -5.07 -10.039 -0.057 1 90.5 92 GLU A N 1
ATOM 759 C CA . GLU A 1 92 ? -6.336 -10.648 -0.449 1 90.5 92 GLU A CA 1
ATOM 760 C C . GLU A 1 92 ? -7.238 -10.875 0.761 1 90.5 92 GLU A C 1
ATOM 762 O O . GLU A 1 92 ? -7.828 -11.945 0.909 1 90.5 92 GLU A O 1
ATOM 767 N N . GLY A 1 93 ? -7.148 -9.961 1.668 1 89.44 93 GLY A N 1
ATOM 768 C CA . GLY A 1 93 ? -8.008 -10.008 2.838 1 89.44 93 GLY A CA 1
ATOM 769 C C . GLY A 1 93 ? -7.395 -10.766 4 1 89.44 93 GLY A C 1
ATOM 770 O O . GLY A 1 93 ? -7.977 -10.82 5.086 1 89.44 93 GLY A O 1
ATOM 771 N N . ASP A 1 94 ? -6.199 -11.273 3.859 1 86.88 94 ASP A N 1
ATOM 772 C CA . ASP A 1 94 ? -5.559 -12.086 4.883 1 86.88 94 ASP A CA 1
ATOM 773 C C . ASP A 1 94 ? -4.82 -11.211 5.895 1 86.88 94 ASP A C 1
ATOM 775 O O . ASP A 1 94 ? -3.598 -11.07 5.82 1 86.88 94 ASP A O 1
ATOM 779 N N . VAL A 1 95 ? -5.496 -10.766 6.879 1 85.75 95 VAL A N 1
ATOM 780 C CA . VAL A 1 95 ? -4.949 -9.898 7.914 1 85.75 95 VAL A CA 1
ATOM 781 C C . VAL A 1 95 ? -3.908 -10.664 8.727 1 85.75 95 VAL A C 1
ATOM 783 O O . VAL A 1 95 ? -2.877 -10.102 9.117 1 85.75 95 VAL A O 1
ATOM 786 N N . LYS A 1 96 ? -4.168 -11.867 8.922 1 80.62 96 LYS A N 1
ATOM 787 C CA . LYS A 1 96 ? -3.225 -12.695 9.664 1 80.62 96 LYS A CA 1
ATOM 788 C C . LYS A 1 96 ? -1.877 -12.773 8.953 1 80.62 96 LYS A C 1
ATOM 790 O O . LYS A 1 96 ? -0.826 -12.703 9.594 1 80.62 96 LYS A O 1
ATOM 795 N N . GLY A 1 97 ? -1.919 -12.961 7.668 1 84.88 97 GLY A N 1
ATOM 796 C CA . GLY A 1 97 ? -0.691 -12.984 6.887 1 84.88 97 GLY A CA 1
ATOM 797 C C . GLY A 1 97 ? 0.118 -11.703 7.012 1 84.88 97 GLY A C 1
ATOM 798 O O . GLY A 1 97 ? 1.344 -11.75 7.133 1 84.88 97 GLY A O 1
ATOM 799 N N . LEU A 1 98 ? -0.596 -10.594 7.031 1 90.31 98 LEU A N 1
ATOM 800 C CA . LEU A 1 98 ? 0.06 -9.297 7.191 1 90.31 98 LEU A CA 1
ATOM 801 C C . LEU A 1 98 ? 0.745 -9.203 8.555 1 90.31 98 LEU A C 1
ATOM 803 O O . LEU A 1 98 ? 1.924 -8.852 8.633 1 90.31 98 LEU A O 1
ATOM 807 N N . ILE A 1 99 ? 0.056 -9.523 9.523 1 82.75 99 ILE A N 1
ATOM 808 C CA . ILE A 1 99 ? 0.581 -9.414 10.883 1 82.75 99 ILE A CA 1
ATOM 809 C C . ILE A 1 99 ? 1.771 -10.359 11.055 1 82.75 99 ILE A C 1
ATOM 811 O O . ILE A 1 99 ? 2.785 -9.984 11.648 1 82.75 99 ILE A O 1
ATOM 815 N N . THR A 1 100 ? 1.633 -11.5 10.547 1 81.12 100 THR A N 1
ATOM 816 C CA . THR A 1 100 ? 2.721 -12.469 10.586 1 81.12 100 THR A CA 1
ATOM 817 C C . THR A 1 100 ? 3.971 -11.914 9.914 1 81.12 100 THR A C 1
ATOM 819 O O . THR A 1 100 ? 5.078 -12.062 10.438 1 81.12 100 THR A O 1
ATOM 822 N N . ASN A 1 101 ? 3.771 -11.32 8.812 1 87.19 101 ASN A N 1
ATOM 823 C CA . ASN A 1 101 ? 4.895 -10.734 8.086 1 87.19 101 ASN A CA 1
ATOM 824 C C . ASN A 1 101 ? 5.535 -9.594 8.875 1 87.19 101 ASN A C 1
ATOM 826 O O . ASN A 1 101 ? 6.758 -9.43 8.859 1 87.19 101 ASN A O 1
ATOM 830 N N . LEU A 1 102 ? 4.758 -8.812 9.508 1 85.75 102 LEU A N 1
ATOM 831 C CA . LEU A 1 102 ? 5.25 -7.719 10.336 1 85.75 102 LEU A CA 1
ATOM 832 C C . LEU A 1 102 ? 6.113 -8.242 11.477 1 85.75 102 LEU A C 1
ATOM 834 O O . LEU A 1 102 ? 7.145 -7.652 11.805 1 85.75 102 LEU A O 1
ATOM 838 N N . VAL A 1 103 ? 5.781 -9.273 12.039 1 75.44 103 VAL A N 1
ATOM 839 C CA . VAL A 1 103 ? 6.461 -9.859 13.188 1 75.44 103 VAL A CA 1
ATOM 840 C C . VAL A 1 103 ? 7.738 -10.562 12.727 1 75.44 103 VAL A C 1
ATOM 842 O O . VAL A 1 103 ? 8.789 -10.43 13.367 1 75.44 103 VAL A O 1
ATOM 845 N N . GLN A 1 104 ? 7.66 -11.281 11.711 1 75.25 104 GLN A N 1
ATOM 846 C CA . GLN A 1 104 ? 8.766 -12.109 11.242 1 75.25 104 GLN A CA 1
ATOM 847 C C . GLN A 1 104 ? 9.914 -11.242 10.727 1 75.25 104 GLN A C 1
ATOM 849 O O . GLN A 1 104 ? 11.078 -11.633 10.82 1 75.25 104 GLN A O 1
ATOM 854 N N . ASN A 1 105 ? 9.562 -10.172 10.281 1 72.31 105 ASN A N 1
ATOM 855 C CA . ASN A 1 105 ? 10.609 -9.359 9.672 1 72.31 105 ASN A CA 1
ATOM 856 C C . ASN A 1 105 ? 11.102 -8.266 10.617 1 72.31 105 ASN A C 1
ATOM 858 O O . ASN A 1 105 ? 11.656 -7.262 10.18 1 72.31 105 ASN A O 1
ATOM 862 N N . ASP A 1 106 ? 10.859 -8.641 11.812 1 63.78 106 ASP A N 1
ATOM 863 C CA . ASP A 1 106 ? 11.367 -7.809 12.898 1 63.78 106 ASP A CA 1
ATOM 864 C C . ASP A 1 106 ? 10.883 -6.367 12.75 1 63.78 106 ASP A C 1
ATOM 866 O O . ASP A 1 106 ? 11.625 -5.43 13.055 1 63.78 106 ASP A O 1
ATOM 870 N N . LEU A 1 107 ? 9.875 -6.289 12.195 1 71.06 107 LEU A N 1
ATOM 871 C CA . LEU A 1 107 ? 9.375 -4.926 12.078 1 71.06 107 LEU A CA 1
ATOM 872 C C . LEU A 1 107 ? 8.664 -4.496 13.359 1 71.06 107 LEU A C 1
ATOM 874 O O . LEU A 1 107 ? 8.391 -3.311 13.555 1 71.06 107 LEU A O 1
ATOM 878 N N . ILE A 1 108 ? 8.477 -5.48 14.234 1 68.38 108 ILE A N 1
ATOM 879 C CA . ILE A 1 108 ? 7.852 -5.18 15.516 1 68.38 108 ILE A CA 1
ATOM 880 C C . ILE A 1 108 ? 8.758 -5.66 16.656 1 68.38 108 ILE A C 1
ATOM 882 O O . ILE A 1 108 ? 9.227 -6.801 16.641 1 68.38 108 ILE A O 1
ATOM 886 N N . SER A 1 109 ? 9.094 -4.691 17.469 1 65.88 109 SER A N 1
ATOM 887 C CA . SER A 1 109 ? 9.914 -5.039 18.625 1 65.88 109 SER A CA 1
ATOM 888 C C . SER A 1 109 ? 9.125 -5.863 19.625 1 65.88 109 SER A C 1
ATOM 890 O O . SER A 1 109 ? 7.895 -5.848 19.625 1 65.88 109 SER A O 1
ATOM 892 N N . PRO A 1 110 ? 9.859 -6.609 20.422 1 64.75 110 PRO A N 1
ATOM 893 C CA . PRO A 1 110 ? 9.18 -7.336 21.5 1 64.75 110 PRO A CA 1
ATOM 894 C C . PRO A 1 110 ? 8.328 -6.43 22.375 1 64.75 110 PRO A C 1
ATOM 896 O O . PRO A 1 110 ? 7.238 -6.824 22.797 1 64.75 110 PRO A O 1
ATOM 899 N N . ASP A 1 111 ? 8.836 -5.262 22.625 1 65.44 111 ASP A N 1
ATOM 900 C CA . ASP A 1 111 ? 8.086 -4.309 23.438 1 65.44 111 ASP A CA 1
ATOM 901 C C . ASP A 1 111 ? 6.781 -3.904 22.75 1 65.44 111 ASP A C 1
ATOM 903 O O . ASP A 1 111 ? 5.734 -3.809 23.391 1 65.44 111 ASP A O 1
ATOM 907 N N . GLU A 1 112 ? 6.934 -3.738 21.5 1 63.41 112 GLU A N 1
ATOM 908 C CA . GLU A 1 112 ? 5.758 -3.346 20.734 1 63.41 112 GLU A CA 1
ATOM 909 C C . GLU A 1 112 ? 4.734 -4.477 20.672 1 63.41 112 GLU A C 1
ATOM 911 O O . GLU A 1 112 ? 3.527 -4.234 20.719 1 63.41 112 GLU A O 1
ATOM 916 N N . LEU A 1 113 ? 5.242 -5.527 20.641 1 65.31 113 LEU A N 1
ATOM 917 C CA . LEU A 1 113 ? 4.383 -6.707 20.656 1 65.31 113 LEU A CA 1
ATOM 918 C C . LEU A 1 113 ? 3.639 -6.82 21.984 1 65.31 113 LEU A C 1
ATOM 920 O O . LEU A 1 113 ? 2.455 -7.164 22.016 1 65.31 113 LEU A O 1
ATOM 924 N N . GLU A 1 114 ? 4.344 -6.633 23.016 1 67.69 114 GLU A N 1
ATOM 925 C CA . GLU A 1 114 ? 3.734 -6.668 24.344 1 67.69 114 GLU A CA 1
ATOM 926 C C . GLU A 1 114 ? 2.639 -5.613 24.484 1 67.69 114 GLU A C 1
ATOM 928 O O . GLU A 1 114 ? 1.576 -5.879 25.047 1 67.69 114 GLU A O 1
ATOM 933 N N . ASP A 1 115 ? 2.967 -4.492 23.984 1 65.44 115 ASP A N 1
ATOM 934 C CA . ASP A 1 115 ? 1.99 -3.41 24.016 1 65.44 115 ASP A CA 1
ATOM 935 C C . ASP A 1 115 ? 0.724 -3.787 23.25 1 65.44 115 ASP A C 1
ATOM 937 O O . ASP A 1 115 ? -0.386 -3.473 23.688 1 65.44 115 ASP A O 1
ATOM 941 N N . LEU A 1 116 ? 0.957 -4.43 22.188 1 66.12 116 LEU A N 1
ATOM 942 C CA . LEU A 1 116 ? -0.174 -4.855 21.359 1 66.12 116 LEU A CA 1
ATOM 943 C C . LEU A 1 116 ? -1.003 -5.91 22.094 1 66.12 116 LEU A C 1
ATOM 945 O O . LEU A 1 116 ? -2.234 -5.891 22.031 1 66.12 116 LEU A O 1
ATOM 949 N N . GLN A 1 117 ? -0.302 -6.73 22.719 1 63.59 117 GLN A N 1
ATOM 950 C CA . GLN A 1 117 ? -0.972 -7.754 23.516 1 63.59 117 GLN A CA 1
ATOM 951 C C . GLN A 1 117 ? -1.822 -7.129 24.625 1 63.59 117 GLN A C 1
ATOM 953 O O . GLN A 1 117 ? -2.953 -7.559 24.859 1 63.59 117 GLN A O 1
ATOM 958 N N . GLN A 1 118 ? -1.287 -6.203 25.297 1 65.81 118 GLN A N 1
ATOM 959 C CA . GLN A 1 118 ? -2.01 -5.512 26.359 1 65.81 118 GLN A CA 1
ATOM 960 C C . GLN A 1 118 ? -3.229 -4.777 25.797 1 65.81 118 GLN A C 1
ATOM 962 O O . GLN A 1 118 ? -4.285 -4.75 26.438 1 65.81 118 GLN A O 1
ATOM 967 N N . PHE A 1 119 ? -2.955 -4.199 24.797 1 60.66 119 PHE A N 1
ATOM 968 C CA . PHE A 1 119 ? -4.059 -3.5 24.156 1 60.66 119 PHE A CA 1
ATOM 969 C C . PHE A 1 119 ? -5.199 -4.461 23.844 1 60.66 119 PHE A C 1
ATOM 971 O O . PHE A 1 119 ? -6.367 -4.141 24.078 1 60.66 119 PHE A O 1
ATOM 978 N N . TRP A 1 120 ? -4.816 -5.547 23.391 1 59.25 120 TRP A N 1
ATOM 979 C CA . TRP A 1 120 ? -5.809 -6.559 23.031 1 59.25 120 TRP A CA 1
ATOM 980 C C . TRP A 1 120 ? -6.566 -7.043 24.25 1 59.25 120 TRP A C 1
ATOM 982 O O . TRP A 1 120 ? -7.777 -7.273 24.203 1 59.25 120 TRP A O 1
ATOM 992 N N . LYS A 1 121 ? -5.895 -7.188 25.203 1 62 121 LYS A N 1
ATOM 993 C CA . LYS A 1 121 ? -6.504 -7.609 26.469 1 62 121 LYS A CA 1
ATOM 994 C C . LYS A 1 121 ? -7.512 -6.578 26.953 1 62 121 LYS A C 1
ATOM 996 O O . LYS A 1 121 ? -8.562 -6.934 27.484 1 62 121 LYS A O 1
ATOM 1001 N N . ARG A 1 122 ? -7.199 -5.492 26.719 1 60.16 122 ARG A N 1
ATOM 1002 C CA . ARG A 1 122 ? -8.086 -4.414 27.141 1 60.16 122 ARG A CA 1
ATOM 1003 C C . ARG A 1 122 ? -9.328 -4.34 26.266 1 60.16 122 ARG A C 1
ATOM 1005 O O . ARG A 1 122 ? -10.414 -3.994 26.734 1 60.16 122 ARG A O 1
ATOM 1012 N N . MET A 1 123 ? -9.125 -4.527 25.141 1 56.38 123 MET A N 1
ATOM 1013 C CA . MET A 1 123 ? -10.258 -4.504 24.234 1 56.38 123 MET A CA 1
ATOM 1014 C C . MET A 1 123 ? -11.172 -5.707 24.469 1 56.38 123 MET A C 1
ATOM 1016 O O . MET A 1 123 ? -12.383 -5.621 24.25 1 56.38 123 MET A O 1
ATOM 1020 N N . LYS A 1 124 ? -10.633 -6.84 24.688 1 55.81 124 LYS A N 1
ATOM 1021 C CA . LYS A 1 124 ? -11.445 -7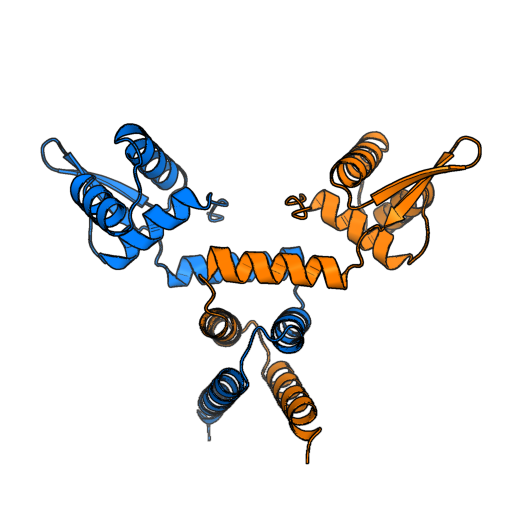.992 25.062 1 55.81 124 LYS A CA 1
ATOM 1022 C C . LYS A 1 124 ? -12.078 -7.789 26.438 1 55.81 124 LYS A C 1
ATOM 1024 O O . LYS A 1 124 ? -13.172 -8.297 26.703 1 55.81 124 LYS A O 1
ATOM 1029 N N . SER A 1 125 ? -11.445 -7.191 27.422 1 54.53 125 SER A N 1
ATOM 1030 C CA . SER A 1 125 ? -12.031 -7.086 28.75 1 54.53 125 SER A CA 1
ATOM 1031 C C . SER A 1 125 ? -13.273 -6.195 28.734 1 54.53 125 SER A C 1
ATOM 1033 O O . SER A 1 125 ? -13.766 -5.793 29.797 1 54.53 125 SER A O 1
ATOM 1035 N N . PRO A 1 126 ? -13.82 -5.66 27.766 1 46.69 126 PRO A N 1
ATOM 1036 C CA . PRO A 1 126 ? -15.047 -4.98 28.188 1 46.69 126 PRO A CA 1
ATOM 1037 C C . PRO A 1 126 ? -16.016 -5.906 28.938 1 46.69 126 PRO A C 1
ATOM 1039 O O . PRO A 1 126 ? -16.641 -5.496 29.922 1 46.69 126 PRO A O 1
ATOM 1042 N N . ASN A 1 127 ? -16.75 -6.891 28.25 1 39.91 127 ASN A N 1
ATOM 1043 C CA . ASN A 1 127 ? -17.938 -7.465 28.875 1 39.91 127 ASN A CA 1
ATOM 1044 C C . ASN A 1 127 ? -17.578 -8.391 30.031 1 39.91 127 ASN A C 1
ATOM 1046 O O . ASN A 1 127 ? -18.422 -9.156 30.5 1 39.91 127 ASN A O 1
ATOM 1050 N N . GLU A 1 128 ? -16.344 -8.648 30.547 1 31.64 128 GLU A N 1
ATOM 1051 C CA . GLU A 1 128 ? -16.641 -9.102 31.906 1 31.64 128 GLU A CA 1
ATOM 1052 C C . GLU A 1 128 ? -16.844 -7.922 32.844 1 31.64 128 GLU A C 1
ATOM 1054 O O . GLU A 1 128 ? -16.125 -6.918 32.75 1 31.64 128 GLU A O 1
ATOM 1059 N N . MET B 1 1 ? 16.938 -4.277 -6.676 1 38.47 1 MET B N 1
ATOM 1060 C CA . MET B 1 1 ? 16.156 -3.305 -7.445 1 38.47 1 MET B CA 1
ATOM 1061 C C . MET B 1 1 ? 14.773 -3.127 -6.852 1 38.47 1 MET B C 1
ATOM 1063 O O . MET B 1 1 ? 14.203 -4.066 -6.293 1 38.47 1 MET B O 1
ATOM 1067 N N . ALA B 1 2 ? 14.367 -1.937 -6.555 1 45.53 2 ALA B N 1
ATOM 1068 C CA . ALA B 1 2 ? 13.133 -1.632 -5.836 1 45.53 2 ALA B CA 1
ATOM 1069 C C . ALA B 1 2 ? 11.914 -2.193 -6.566 1 45.53 2 ALA B C 1
ATOM 1071 O O . ALA B 1 2 ? 11.844 -2.139 -7.797 1 45.53 2 ALA B O 1
ATOM 1072 N N . ILE B 1 3 ? 11.406 -3.393 -6.168 1 52.75 3 ILE B N 1
ATOM 1073 C CA . ILE B 1 3 ? 10.188 -3.902 -6.793 1 52.75 3 ILE B CA 1
ATOM 1074 C C . ILE B 1 3 ? 9.234 -2.746 -7.078 1 52.75 3 ILE B C 1
ATOM 1076 O O . ILE B 1 3 ? 8.859 -2.006 -6.164 1 52.75 3 ILE B O 1
ATOM 1080 N N . LYS B 1 4 ? 9.25 -2.361 -8.406 1 59 4 LYS B N 1
ATOM 1081 C CA . LYS B 1 4 ? 8.336 -1.311 -8.844 1 59 4 LYS B CA 1
ATOM 1082 C C . LYS B 1 4 ? 6.891 -1.666 -8.508 1 59 4 LYS B C 1
ATOM 1084 O O . LYS B 1 4 ? 6.531 -2.844 -8.461 1 59 4 LYS B O 1
ATOM 1089 N N . SER B 1 5 ? 6.121 -0.866 -8.25 1 74.19 5 SER B N 1
ATOM 1090 C CA . SER B 1 5 ? 4.695 -1.012 -7.984 1 74.19 5 SER B CA 1
ATOM 1091 C C . SER B 1 5 ? 3.98 -1.678 -9.156 1 74.19 5 SER B C 1
ATOM 1093 O O . SER B 1 5 ? 4.266 -1.374 -10.312 1 74.19 5 SER B O 1
ATOM 1095 N N . ILE B 1 6 ? 3.363 -2.766 -8.914 1 85.25 6 ILE B N 1
ATOM 1096 C CA . ILE B 1 6 ? 2.65 -3.416 -10.008 1 85.25 6 ILE B CA 1
ATOM 1097 C C . ILE B 1 6 ? 1.146 -3.211 -9.836 1 85.25 6 ILE B C 1
ATOM 1099 O O . ILE B 1 6 ? 0.671 -2.947 -8.727 1 85.25 6 ILE B O 1
ATOM 1103 N N . SER B 1 7 ? 0.471 -3.242 -10.992 1 88.31 7 SER B N 1
ATOM 1104 C CA . SER B 1 7 ? -0.977 -3.064 -10.977 1 88.31 7 SER B CA 1
ATOM 1105 C C . SER B 1 7 ? -1.678 -4.273 -10.367 1 88.31 7 SER B C 1
ATOM 1107 O O . SER B 1 7 ? -1.065 -5.328 -10.188 1 88.31 7 SER B O 1
ATOM 1109 N N . LYS B 1 8 ? -2.947 -4.113 -10.102 1 89.75 8 LYS B N 1
ATOM 1110 C CA . LYS B 1 8 ? -3.758 -5.199 -9.555 1 89.75 8 LYS B CA 1
ATOM 1111 C C . LYS B 1 8 ? -3.811 -6.383 -10.523 1 89.75 8 LYS B C 1
ATOM 1113 O O . LYS B 1 8 ? -3.732 -7.539 -10.102 1 89.75 8 LYS B O 1
ATOM 1118 N N . SER B 1 9 ? -3.922 -6.094 -11.773 1 92.31 9 SER B N 1
ATOM 1119 C CA . SER B 1 9 ? -3.986 -7.133 -12.789 1 92.31 9 SER B CA 1
ATOM 1120 C C . SER B 1 9 ? -2.664 -7.883 -12.898 1 92.31 9 SER B C 1
ATOM 1122 O O . SER B 1 9 ? -2.646 -9.109 -13 1 92.31 9 SER B O 1
ATOM 1124 N N . GLU B 1 10 ? -1.62 -7.148 -12.859 1 95.19 10 GLU B N 1
ATOM 1125 C CA . GLU B 1 10 ? -0.304 -7.777 -12.891 1 95.19 10 GLU B CA 1
ATOM 1126 C C . GLU B 1 10 ? -0.099 -8.688 -11.68 1 95.19 10 GLU B C 1
ATOM 1128 O O . GLU B 1 10 ? 0.46 -9.773 -11.805 1 95.19 10 GLU B O 1
ATOM 1133 N N . LEU B 1 11 ? -0.554 -8.172 -10.641 1 94.44 11 LEU B N 1
ATOM 1134 C CA . LEU B 1 11 ? -0.408 -8.953 -9.414 1 94.44 11 LEU B CA 1
ATOM 1135 C C . LEU B 1 11 ? -1.201 -10.25 -9.492 1 94.44 11 LEU B C 1
ATOM 1137 O O . LEU B 1 11 ? -0.751 -11.289 -9.008 1 94.44 11 LEU B O 1
ATOM 1141 N N . GLU B 1 12 ? -2.32 -10.195 -10.07 1 94.25 12 GLU B N 1
ATOM 1142 C CA . GLU B 1 12 ? -3.119 -11.406 -10.266 1 94.25 12 GLU B CA 1
ATOM 1143 C C . GLU B 1 12 ? -2.361 -12.438 -11.094 1 94.25 12 GLU B C 1
ATOM 1145 O O . GLU B 1 12 ? -2.383 -13.633 -10.781 1 94.25 12 GLU B O 1
ATOM 1150 N N . VAL B 1 13 ? -1.722 -11.969 -12.086 1 96.25 13 VAL B N 1
ATOM 1151 C CA . VAL B 1 13 ? -0.921 -12.852 -12.922 1 96.25 13 VAL B CA 1
ATOM 1152 C C . VAL B 1 13 ? 0.223 -13.445 -12.102 1 96.25 13 VAL B C 1
ATOM 1154 O O . VAL B 1 13 ? 0.502 -14.641 -12.188 1 96.25 13 VAL B O 1
ATOM 1157 N N . MET B 1 14 ? 0.824 -12.617 -11.312 1 96.19 14 MET B N 1
ATOM 1158 C CA . MET B 1 14 ? 1.939 -13.07 -10.492 1 96.19 14 MET B CA 1
ATOM 1159 C C . MET B 1 14 ? 1.483 -14.133 -9.492 1 96.19 14 MET B C 1
ATOM 1161 O O . MET B 1 14 ? 2.178 -15.125 -9.281 1 96.19 14 MET B O 1
ATOM 1165 N N . LYS B 1 15 ? 0.375 -13.875 -8.922 1 95.38 15 LYS B N 1
ATOM 1166 C CA . LYS B 1 15 ? -0.157 -14.836 -7.953 1 95.38 15 LYS B CA 1
ATOM 1167 C C . LYS B 1 15 ? -0.376 -16.203 -8.594 1 95.38 15 LYS B C 1
ATOM 1169 O O . LYS B 1 15 ? -0.088 -17.234 -7.98 1 95.38 15 LYS B O 1
ATOM 1174 N N . ILE B 1 16 ? -0.874 -16.188 -9.758 1 95.94 16 ILE B N 1
ATOM 1175 C CA . ILE B 1 16 ? -1.086 -17.422 -10.5 1 95.94 16 ILE B CA 1
ATOM 1176 C C . ILE B 1 16 ? 0.25 -18.125 -10.719 1 95.94 16 ILE B C 1
ATOM 1178 O O . ILE B 1 16 ? 0.361 -19.344 -10.5 1 95.94 16 ILE B O 1
ATOM 1182 N N . ILE B 1 17 ? 1.227 -17.406 -11.062 1 97.25 17 ILE B N 1
ATOM 1183 C CA . ILE B 1 17 ? 2.537 -17.984 -11.352 1 97.25 17 ILE B CA 1
ATOM 1184 C C . ILE B 1 17 ? 3.16 -18.531 -10.07 1 97.25 17 ILE B C 1
ATOM 1186 O O . ILE B 1 17 ? 3.73 -19.625 -10.07 1 97.25 17 ILE B O 1
ATOM 1190 N N . TRP B 1 18 ? 3.035 -17.812 -9.031 1 96.88 18 TRP B N 1
ATOM 1191 C CA . TRP B 1 18 ? 3.525 -18.297 -7.742 1 96.88 18 TRP B CA 1
ATOM 1192 C C . TRP B 1 18 ? 2.83 -19.594 -7.348 1 96.88 18 TRP B C 1
ATOM 1194 O O . TRP B 1 18 ? 3.463 -20.5 -6.805 1 96.88 18 TRP B O 1
ATOM 1204 N N . ASP B 1 19 ? 1.6 -19.656 -7.641 1 95.25 19 ASP B N 1
ATOM 1205 C CA . ASP B 1 19 ? 0.801 -20.828 -7.266 1 95.25 19 ASP B CA 1
ATOM 1206 C C . ASP B 1 19 ? 1.289 -22.078 -7.984 1 95.25 19 ASP B C 1
ATOM 1208 O O . ASP B 1 19 ? 1.235 -23.188 -7.43 1 95.25 19 ASP B O 1
ATOM 1212 N N . PHE B 1 20 ? 1.687 -21.922 -9.164 1 95.88 20 PHE B N 1
ATOM 1213 C CA . PHE B 1 20 ? 2.205 -23.062 -9.906 1 95.88 20 PHE B CA 1
ATOM 1214 C C . PHE B 1 20 ? 3.504 -23.578 -9.289 1 95.88 20 PHE B C 1
ATOM 1216 O O . PHE B 1 20 ? 3.742 -24.781 -9.234 1 95.88 20 PHE B O 1
ATOM 1223 N N . GLY B 1 21 ? 4.352 -22.609 -8.852 1 94.19 21 GLY B N 1
ATOM 1224 C CA . GLY B 1 21 ? 5.598 -22.984 -8.203 1 94.19 21 GLY B CA 1
ATOM 1225 C C . GLY B 1 21 ? 6.633 -23.531 -9.164 1 94.19 21 GLY B C 1
ATOM 1226 O O . GLY B 1 21 ? 7.574 -24.219 -8.758 1 94.19 21 GLY B O 1
ATOM 1227 N N . ARG B 1 22 ? 6.305 -23.406 -10.453 1 94.25 22 ARG B N 1
ATOM 1228 C CA . ARG B 1 22 ? 7.199 -23.797 -11.531 1 94.25 22 ARG B CA 1
ATOM 1229 C C . ARG B 1 22 ? 7.125 -22.828 -12.695 1 94.25 22 ARG B C 1
ATOM 1231 O O . ARG B 1 22 ? 6.301 -21.906 -12.688 1 94.25 22 ARG B O 1
ATOM 1238 N N . ALA B 1 23 ? 8.055 -23.016 -13.648 1 96.31 23 ALA B N 1
ATOM 1239 C CA . ALA B 1 23 ? 7.98 -22.234 -14.883 1 96.31 23 ALA B CA 1
ATOM 1240 C C . ALA B 1 23 ? 6.648 -22.469 -15.594 1 96.31 23 ALA B C 1
ATOM 1242 O O . ALA B 1 23 ? 6.137 -23.594 -15.617 1 96.31 23 ALA B O 1
ATOM 1243 N N . VAL B 1 24 ? 6.164 -21.406 -16.109 1 97.44 24 VAL B N 1
ATOM 1244 C CA . VAL B 1 24 ? 4.852 -21.516 -16.75 1 97.44 24 VAL B CA 1
ATOM 1245 C C . VAL B 1 24 ? 4.895 -20.922 -18.141 1 97.44 24 VAL B C 1
ATOM 1247 O O . VAL B 1 24 ? 5.77 -20.109 -18.453 1 97.44 24 VAL B O 1
ATOM 1250 N N . GLN B 1 25 ? 4.02 -21.391 -18.984 1 97.38 25 GLN B N 1
ATOM 1251 C CA . GLN B 1 25 ? 3.789 -20.812 -20.312 1 97.38 25 GLN B CA 1
ATOM 1252 C C . GLN B 1 25 ? 2.453 -20.078 -20.359 1 97.38 25 GLN B C 1
ATOM 1254 O O . GLN B 1 25 ? 1.669 -20.141 -19.406 1 97.38 25 GLN B O 1
ATOM 1259 N N . TYR B 1 26 ? 2.256 -19.328 -21.438 1 96.44 26 TYR B N 1
ATOM 1260 C CA . TYR B 1 26 ? 1.019 -18.578 -21.594 1 96.44 26 TYR B CA 1
ATOM 1261 C C . TYR B 1 26 ? -0.197 -19.453 -21.328 1 96.44 26 TYR B C 1
ATOM 1263 O O . TYR B 1 26 ? -1.133 -19.047 -20.641 1 96.44 26 TYR B O 1
ATOM 1271 N N . ALA B 1 27 ? -0.178 -20.688 -21.812 1 95.75 27 ALA B N 1
ATOM 1272 C CA . ALA B 1 27 ? -1.324 -21.578 -21.719 1 95.75 27 ALA B CA 1
ATOM 1273 C C . ALA B 1 27 ? -1.654 -21.906 -20.266 1 95.75 27 ALA B C 1
ATOM 1275 O O . ALA B 1 27 ? -2.824 -22.062 -19.906 1 95.75 27 ALA B O 1
ATOM 1276 N N . ASP B 1 28 ? -0.631 -22.031 -19.469 1 96.69 28 ASP B N 1
ATOM 1277 C CA . ASP B 1 28 ? -0.822 -22.281 -18.047 1 96.69 28 ASP B CA 1
ATOM 1278 C C . ASP B 1 28 ? -1.557 -21.125 -17.375 1 96.69 28 ASP B C 1
ATOM 1280 O O . ASP B 1 28 ? -2.541 -21.344 -16.672 1 96.69 28 ASP B O 1
ATOM 1284 N N . VAL B 1 29 ? -1.104 -19.922 -17.641 1 97.25 29 VAL B N 1
ATOM 1285 C CA . VAL B 1 29 ? -1.642 -18.719 -17.031 1 97.25 29 VAL B CA 1
ATOM 1286 C C . VAL B 1 29 ? -3.066 -18.469 -17.516 1 97.25 29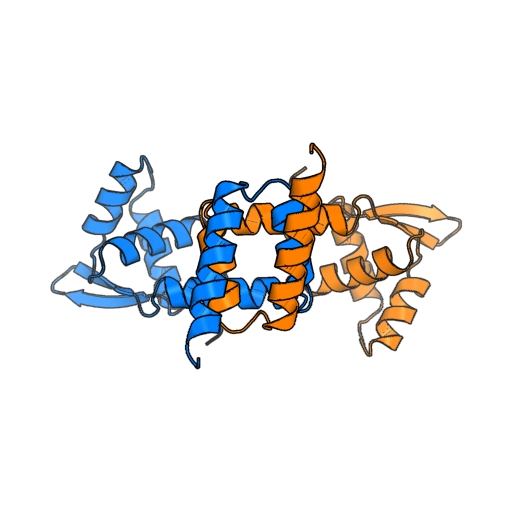 VAL B C 1
ATOM 1288 O O . VAL B 1 29 ? -3.965 -18.188 -16.734 1 97.25 29 VAL B O 1
ATOM 1291 N N . ALA B 1 30 ? -3.217 -18.672 -18.797 1 95.88 30 ALA B N 1
ATOM 1292 C CA . ALA B 1 30 ? -4.527 -18.453 -19.406 1 95.88 30 ALA B CA 1
ATOM 1293 C C . ALA B 1 30 ? -5.559 -19.422 -18.828 1 95.88 30 ALA B C 1
ATOM 1295 O O . ALA B 1 30 ? -6.699 -19.031 -18.547 1 95.88 30 ALA B O 1
ATOM 1296 N N . GLY B 1 31 ? -5.172 -20.672 -18.719 1 96.31 31 GLY B N 1
ATOM 1297 C CA . GLY B 1 31 ? -6.059 -21.672 -18.141 1 96.31 31 GLY B CA 1
ATOM 1298 C C . GLY B 1 31 ? -6.527 -21.312 -16.75 1 96.31 31 GLY B C 1
ATOM 1299 O O . GLY B 1 31 ? -7.715 -21.406 -16.438 1 96.31 31 GLY B O 1
ATOM 1300 N N . LYS B 1 32 ? -5.59 -20.875 -15.938 1 96.12 32 LYS B N 1
ATOM 1301 C CA . LYS B 1 32 ? -5.926 -20.5 -14.562 1 96.12 32 LYS B CA 1
ATOM 1302 C C . LYS B 1 32 ? -6.797 -19.25 -14.531 1 96.12 32 LYS B C 1
ATOM 1304 O O . LYS B 1 32 ? -7.695 -19.125 -13.688 1 96.12 32 LYS B O 1
ATOM 1309 N N . LEU B 1 33 ? -6.523 -18.328 -15.391 1 95.38 33 LEU B N 1
ATOM 1310 C CA . LEU B 1 33 ? -7.328 -17.109 -15.477 1 95.38 33 LEU B CA 1
ATOM 1311 C C . LEU B 1 33 ? -8.766 -17.438 -15.859 1 95.38 33 LEU B C 1
ATOM 1313 O O . LEU B 1 33 ? -9.711 -16.844 -15.328 1 95.38 33 LEU B O 1
ATOM 1317 N N . GLU B 1 34 ? -8.875 -18.375 -16.75 1 93.88 34 GLU B N 1
ATOM 1318 C CA . GLU B 1 34 ? -10.211 -18.812 -17.156 1 93.88 34 GLU B CA 1
ATOM 1319 C C . GLU B 1 34 ? -10.953 -19.438 -15.977 1 93.88 34 GLU B C 1
ATOM 1321 O O . GLU B 1 34 ? -12.148 -19.203 -15.797 1 93.88 34 GLU B O 1
ATOM 1326 N N . GLU B 1 35 ? -10.234 -20.25 -15.25 1 94.88 35 GLU B N 1
ATOM 1327 C CA . GLU B 1 35 ? -10.812 -20.875 -14.062 1 94.88 35 GLU B CA 1
ATOM 1328 C C . GLU B 1 35 ? -11.32 -19.828 -13.086 1 94.88 35 GLU B C 1
ATOM 1330 O O . GLU B 1 35 ? -12.297 -20.062 -12.375 1 94.88 35 GLU B O 1
ATOM 1335 N N . LYS B 1 36 ? -10.641 -18.703 -13.047 1 92.56 36 LYS B N 1
ATOM 1336 C CA . LYS B 1 36 ? -10.992 -17.625 -12.133 1 92.56 36 LYS B CA 1
ATOM 1337 C C . LYS B 1 36 ? -12 -16.672 -12.773 1 92.56 36 LYS B C 1
ATOM 1339 O O . LYS B 1 36 ? -12.273 -15.594 -12.234 1 92.56 36 LYS B O 1
ATOM 1344 N N . ASN B 1 37 ? -12.43 -16.953 -14.008 1 91.94 37 ASN B N 1
ATOM 1345 C CA . ASN B 1 37 ? -13.477 -16.234 -14.734 1 91.94 37 ASN B CA 1
ATOM 1346 C C . ASN B 1 37 ? -12.977 -14.891 -15.258 1 91.94 37 ASN B C 1
ATOM 1348 O O . ASN B 1 37 ? -13.711 -13.906 -15.25 1 91.94 37 ASN B O 1
ATOM 1352 N N . TYR B 1 38 ? -11.711 -14.906 -15.508 1 90.44 38 TYR B N 1
ATOM 1353 C CA . TYR B 1 38 ? -11.195 -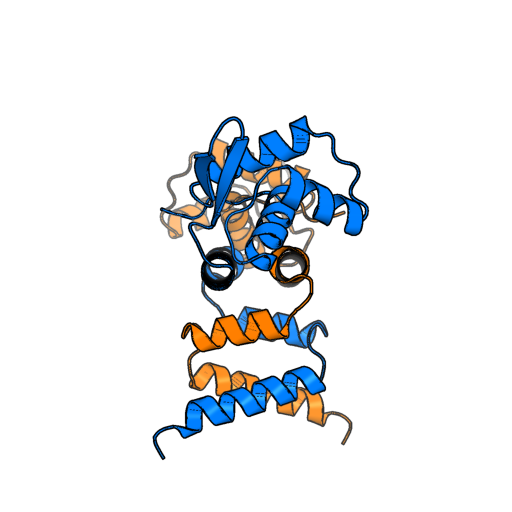13.758 -16.234 1 90.44 38 TYR B CA 1
ATOM 1354 C C . TYR B 1 38 ? -11.383 -13.93 -17.734 1 90.44 38 TYR B C 1
ATOM 1356 O O . TYR B 1 38 ? -11.219 -15.031 -18.266 1 90.44 38 TYR B O 1
ATOM 1364 N N . SER B 1 39 ? -11.75 -12.844 -18.391 1 90.38 39 SER B N 1
ATOM 1365 C CA . SER B 1 39 ? -11.961 -12.898 -19.844 1 90.38 39 SER B CA 1
ATOM 1366 C C . SER B 1 39 ? -10.953 -12.023 -20.578 1 90.38 39 SER B C 1
ATOM 1368 O O . SER B 1 39 ? -11.312 -11.305 -21.516 1 90.38 39 SER B O 1
ATOM 1370 N N . TRP B 1 40 ? -9.789 -12.086 -20.203 1 92.12 40 TRP B N 1
ATOM 1371 C CA . TRP B 1 40 ? -8.75 -11.266 -20.812 1 92.12 40 TRP B CA 1
ATOM 1372 C C . TRP B 1 40 ? -8.328 -11.852 -22.156 1 92.12 40 TRP B C 1
ATOM 1374 O O . TRP B 1 40 ? -8.219 -13.07 -22.312 1 92.12 40 TRP B O 1
ATOM 1384 N N . LYS B 1 41 ? -8.117 -10.898 -23.047 1 93.5 41 LYS B N 1
ATOM 1385 C CA . LYS B 1 41 ? -7.559 -11.297 -24.328 1 93.5 41 LYS B CA 1
ATOM 1386 C C . LYS B 1 41 ? -6.121 -11.781 -24.188 1 93.5 41 LYS B C 1
ATOM 1388 O O . LYS B 1 41 ? -5.406 -11.344 -23.281 1 93.5 41 LYS B O 1
ATOM 1393 N N . LYS B 1 42 ? -5.777 -12.641 -25.156 1 94.62 42 LYS B N 1
ATOM 1394 C CA . LYS B 1 42 ? -4.422 -13.18 -25.156 1 94.62 42 LYS B CA 1
ATOM 1395 C C . LYS B 1 42 ? -3.385 -12.07 -25.078 1 94.62 42 LYS B C 1
ATOM 1397 O O . LYS B 1 42 ? -2.475 -12.117 -24.25 1 94.62 42 LYS B O 1
ATOM 1402 N N . ASN B 1 43 ? -3.502 -11.008 -25.797 1 95.56 43 ASN B N 1
ATOM 1403 C CA . ASN B 1 43 ? -2.531 -9.914 -25.844 1 95.56 43 ASN B CA 1
ATOM 1404 C C . ASN B 1 43 ? -2.439 -9.195 -24.5 1 95.56 43 ASN B C 1
ATOM 1406 O O . ASN B 1 43 ? -1.364 -8.742 -24.109 1 95.56 43 ASN B O 1
ATOM 1410 N N . THR B 1 44 ? -3.5 -9.133 -23.797 1 94.94 44 THR B N 1
ATOM 1411 C CA . THR B 1 44 ? -3.543 -8.508 -22.484 1 94.94 44 THR B CA 1
ATOM 1412 C C . THR B 1 44 ? -2.656 -9.273 -21.5 1 94.94 44 THR B C 1
ATOM 1414 O O . THR B 1 44 ? -1.859 -8.664 -20.781 1 94.94 44 THR B O 1
ATOM 1417 N N . VAL B 1 45 ? -2.867 -10.578 -21.594 1 96.62 45 VAL B N 1
ATOM 1418 C CA . VAL B 1 45 ? -2.096 -11.43 -20.688 1 96.62 45 VAL B CA 1
ATOM 1419 C C . VAL B 1 45 ? -0.614 -11.359 -21.047 1 96.62 45 VAL B C 1
ATOM 1421 O O . VAL B 1 45 ? 0.243 -11.234 -20.172 1 96.62 45 VAL B O 1
ATOM 1424 N N . LEU B 1 46 ? -0.378 -11.383 -22.328 1 96.5 46 LEU B N 1
ATOM 1425 C CA . LEU B 1 46 ? 1.006 -11.328 -22.781 1 96.5 46 LEU B CA 1
ATOM 1426 C C . LEU B 1 46 ? 1.646 -9.992 -22.406 1 96.5 46 LEU B C 1
ATOM 1428 O O . LEU B 1 46 ? 2.826 -9.945 -22.047 1 96.5 46 LEU B O 1
ATOM 1432 N N . THR B 1 47 ? 0.921 -8.977 -22.5 1 96.5 47 THR B N 1
ATOM 1433 C CA . THR B 1 47 ? 1.39 -7.656 -22.094 1 96.5 47 THR B CA 1
ATOM 1434 C C . THR B 1 47 ? 1.779 -7.645 -20.625 1 96.5 47 THR B C 1
ATOM 1436 O O . THR B 1 47 ? 2.834 -7.121 -20.25 1 96.5 47 THR B O 1
ATOM 1439 N N . PHE B 1 48 ? 0.922 -8.172 -19.812 1 96.62 48 PHE B N 1
ATOM 1440 C CA . PHE B 1 48 ? 1.221 -8.227 -18.391 1 96.62 48 PHE B CA 1
ATOM 1441 C C . PHE B 1 48 ? 2.49 -9.031 -18.141 1 96.62 48 PHE B C 1
ATOM 1443 O O . PHE B 1 48 ? 3.326 -8.641 -17.312 1 96.62 48 PHE B O 1
ATOM 1450 N N . LEU B 1 49 ? 2.623 -10.156 -18.844 1 97.56 49 LEU B N 1
ATOM 1451 C CA . LEU B 1 49 ? 3.807 -10.984 -18.672 1 97.56 49 LEU B CA 1
ATOM 1452 C C . LEU B 1 49 ? 5.07 -10.219 -19.062 1 97.56 49 LEU B C 1
ATOM 1454 O O . LEU B 1 49 ? 6.066 -10.266 -18.344 1 97.56 49 LEU B O 1
ATOM 1458 N N . THR B 1 50 ? 4.98 -9.523 -20.125 1 96.88 50 THR B N 1
ATOM 1459 C CA . THR B 1 50 ? 6.117 -8.734 -20.609 1 96.88 50 THR B CA 1
ATOM 1460 C C . THR B 1 50 ? 6.465 -7.637 -19.609 1 96.88 50 THR B C 1
ATOM 1462 O O . THR B 1 50 ? 7.641 -7.41 -19.312 1 96.88 50 THR B O 1
ATOM 1465 N N . ARG B 1 51 ? 5.496 -6.992 -19.109 1 96.69 51 ARG B N 1
ATOM 1466 C CA . ARG B 1 51 ? 5.711 -5.934 -18.125 1 96.69 51 ARG B CA 1
ATOM 1467 C C . ARG B 1 51 ? 6.336 -6.492 -16.844 1 96.69 51 ARG B C 1
ATOM 1469 O O . ARG B 1 51 ? 7.199 -5.852 -16.25 1 96.69 51 ARG B O 1
ATOM 1476 N N . LEU B 1 52 ? 5.906 -7.605 -16.469 1 97.25 52 LEU B N 1
ATOM 1477 C CA . LEU B 1 52 ? 6.441 -8.242 -15.266 1 97.25 52 LEU B CA 1
ATOM 1478 C C . LEU B 1 52 ? 7.906 -8.617 -15.461 1 97.25 52 LEU B C 1
ATOM 1480 O O . LEU B 1 52 ? 8.703 -8.555 -14.523 1 97.25 52 LEU B O 1
ATOM 1484 N N . VAL B 1 53 ? 8.258 -9 -16.656 1 96.88 53 VAL B N 1
ATOM 1485 C CA . VAL B 1 53 ? 9.648 -9.273 -16.984 1 96.88 53 VAL B CA 1
ATOM 1486 C C . VAL B 1 53 ? 10.453 -7.977 -16.922 1 96.88 53 VAL B C 1
ATOM 1488 O O . VAL B 1 53 ? 11.547 -7.941 -16.359 1 96.88 53 VAL B O 1
ATOM 1491 N N . GLU B 1 54 ? 9.898 -6.949 -17.453 1 95.81 54 GLU B N 1
ATOM 1492 C CA . GLU B 1 54 ? 10.555 -5.648 -17.453 1 95.81 54 GLU B CA 1
ATOM 1493 C C . GLU B 1 54 ? 10.766 -5.133 -16.031 1 95.81 54 GLU B C 1
ATOM 1495 O O . GLU B 1 54 ? 11.742 -4.441 -15.75 1 95.81 54 GLU B O 1
ATOM 1500 N N . LYS B 1 55 ? 9.898 -5.559 -15.203 1 94.31 55 LYS B N 1
ATOM 1501 C CA . LYS B 1 55 ? 9.961 -5.105 -13.82 1 94.31 55 LYS B CA 1
ATOM 1502 C C . LYS B 1 55 ? 10.828 -6.039 -12.977 1 94.31 55 LYS B C 1
ATOM 1504 O O . LYS B 1 55 ? 10.906 -5.883 -11.758 1 94.31 55 LYS B O 1
ATOM 1509 N N . ASN B 1 56 ? 11.344 -7.051 -13.586 1 95.31 56 ASN B N 1
ATOM 1510 C CA . ASN B 1 56 ? 12.266 -8 -12.969 1 95.31 56 ASN B CA 1
ATOM 1511 C C . ASN B 1 56 ? 11.57 -8.852 -11.914 1 95.31 56 ASN B C 1
ATOM 1513 O O . ASN B 1 56 ? 12.172 -9.195 -10.891 1 95.31 56 ASN B O 1
ATOM 1517 N N . LEU B 1 57 ? 10.359 -9.062 -12.117 1 96.5 57 LEU B N 1
ATOM 1518 C CA . LEU B 1 57 ? 9.617 -9.992 -11.281 1 96.5 57 LEU B CA 1
ATOM 1519 C C . LEU B 1 57 ? 9.602 -11.391 -11.898 1 96.5 57 LEU B C 1
ATOM 1521 O O . LEU B 1 57 ? 9.523 -12.391 -11.18 1 96.5 57 LEU B O 1
ATOM 1525 N N . LEU B 1 58 ? 9.664 -11.352 -13.227 1 97.5 58 LEU B N 1
ATOM 1526 C CA . LEU B 1 58 ? 9.727 -12.594 -13.984 1 97.5 58 LEU B CA 1
ATOM 1527 C C . LEU B 1 58 ? 10.945 -12.617 -14.898 1 97.5 58 LEU B C 1
ATOM 1529 O O . LEU B 1 58 ? 11.484 -11.562 -15.25 1 97.5 58 LEU B O 1
ATOM 1533 N N . SER B 1 59 ? 11.367 -13.766 -15.156 1 97.69 59 SER B N 1
ATOM 1534 C CA . SER B 1 59 ? 12.281 -14.023 -16.266 1 97.69 59 SER B CA 1
ATOM 1535 C C . SER B 1 59 ? 11.617 -14.852 -17.359 1 97.69 59 SER B C 1
ATOM 1537 O O . SER B 1 59 ? 10.641 -15.562 -17.094 1 97.69 59 SER B O 1
ATOM 1539 N N . VAL B 1 60 ? 12.164 -14.656 -18.516 1 97.56 60 VAL B N 1
ATOM 1540 C CA . VAL B 1 60 ? 11.57 -15.375 -19.641 1 97.56 60 VAL B CA 1
ATOM 1541 C C . VAL B 1 60 ? 12.656 -16.078 -20.438 1 97.56 60 VAL B C 1
ATOM 1543 O O . VAL B 1 60 ? 13.758 -15.555 -20.609 1 97.56 60 VAL B O 1
ATOM 1546 N N . LYS B 1 61 ? 12.398 -17.266 -20.734 1 96.19 61 LYS B N 1
ATOM 1547 C CA . LYS B 1 61 ? 13.258 -18.031 -21.641 1 96.19 61 LYS B CA 1
ATOM 1548 C C . LYS B 1 61 ? 12.438 -18.703 -22.734 1 96.19 61 LYS B C 1
ATOM 1550 O O . LYS B 1 61 ? 11.281 -19.078 -22.516 1 96.19 61 LYS B O 1
ATOM 1555 N N . LYS B 1 62 ? 13.094 -18.844 -23.797 1 95.06 62 LYS B N 1
ATOM 1556 C CA . LYS B 1 62 ? 12.422 -19.516 -24.906 1 95.06 62 LYS B CA 1
ATOM 1557 C C . LYS B 1 62 ? 12.648 -21.016 -24.859 1 95.06 62 LYS B C 1
ATOM 1559 O O . LYS B 1 62 ? 13.773 -21.469 -24.672 1 95.06 62 LYS B O 1
ATOM 1564 N N . VAL B 1 63 ? 11.602 -21.75 -24.906 1 92.44 63 VAL B N 1
ATOM 1565 C CA . VAL B 1 63 ? 11.633 -23.203 -25.016 1 92.44 63 VAL B CA 1
ATOM 1566 C C . VAL B 1 63 ? 10.875 -23.641 -26.266 1 92.44 63 VAL B C 1
ATOM 1568 O O . VAL B 1 63 ? 9.641 -23.641 -26.281 1 92.44 63 VAL B O 1
ATOM 1571 N N . GLY B 1 64 ? 11.656 -24.125 -27.266 1 93.19 64 GLY B N 1
ATOM 1572 C CA . GLY B 1 64 ? 11.023 -24.312 -28.562 1 93.19 64 GLY B CA 1
ATOM 1573 C C . GLY B 1 64 ? 10.492 -23.031 -29.172 1 93.19 64 GLY B C 1
ATOM 1574 O O . GLY B 1 64 ? 11.242 -22.078 -29.359 1 93.19 64 GLY B O 1
ATOM 1575 N N . ARG B 1 65 ? 9.203 -22.984 -29.438 1 92.25 65 ARG B N 1
ATOM 1576 C CA . ARG B 1 65 ? 8.578 -21.812 -30.031 1 92.25 65 ARG B CA 1
ATOM 1577 C C . ARG B 1 65 ? 7.789 -21.031 -28.984 1 92.25 65 ARG B C 1
ATOM 1579 O O . ARG B 1 65 ? 7.152 -20.016 -29.297 1 92.25 65 ARG B O 1
ATOM 1586 N N . LYS B 1 66 ? 7.848 -21.484 -27.766 1 93.31 66 LYS B N 1
ATOM 1587 C CA . LYS B 1 66 ? 7.027 -20.859 -26.734 1 93.31 66 LYS B CA 1
ATOM 1588 C C . LYS B 1 66 ? 7.895 -20.188 -25.672 1 93.31 66 LYS B C 1
ATOM 1590 O O . LYS B 1 66 ? 9.016 -20.625 -25.406 1 93.31 66 LYS B O 1
ATOM 1595 N N . ASN B 1 67 ? 7.355 -19.062 -25.125 1 96.94 67 ASN B N 1
ATOM 1596 C CA . ASN B 1 67 ? 7.988 -18.422 -23.984 1 96.94 67 ASN B CA 1
ATOM 1597 C C . ASN B 1 67 ? 7.645 -19.125 -22.672 1 96.94 67 ASN B C 1
ATOM 1599 O O . ASN B 1 67 ? 6.5 -19.531 -22.469 1 96.94 67 ASN B O 1
ATOM 1603 N N . GLU B 1 68 ? 8.656 -19.312 -21.875 1 97.75 68 GLU B N 1
ATOM 1604 C CA . GLU B 1 68 ? 8.477 -19.828 -20.516 1 97.75 68 GLU B CA 1
ATOM 1605 C C . GLU B 1 68 ? 8.867 -18.781 -19.469 1 97.75 68 GLU B C 1
ATOM 1607 O O . GLU B 1 68 ? 9.906 -18.141 -19.594 1 97.75 68 GLU B O 1
ATOM 1612 N N . TYR B 1 69 ? 8 -18.641 -18.453 1 98.19 69 TYR B N 1
ATOM 1613 C CA . TYR B 1 69 ? 8.188 -17.609 -17.438 1 98.19 69 TYR B CA 1
ATOM 1614 C C . TYR B 1 69 ? 8.438 -18.219 -16.062 1 98.19 69 TYR B C 1
ATOM 1616 O O . TYR B 1 69 ? 7.809 -19.219 -15.711 1 98.19 69 TYR B O 1
ATOM 1624 N N . TYR B 1 70 ? 9.297 -17.641 -15.352 1 96.75 70 TYR B N 1
ATOM 1625 C CA . TYR B 1 70 ? 9.516 -18.078 -13.977 1 96.75 70 TYR B CA 1
ATOM 1626 C C . TYR B 1 70 ? 9.703 -16.891 -13.047 1 96.75 70 TYR B C 1
ATOM 1628 O O . TYR B 1 70 ? 10.258 -15.859 -13.438 1 96.75 70 TYR B O 1
ATOM 1636 N N . ALA B 1 71 ? 9.297 -17.078 -11.836 1 97.25 71 ALA B N 1
ATOM 1637 C CA . ALA B 1 71 ? 9.336 -16 -10.859 1 97.25 71 ALA B CA 1
ATOM 1638 C C . ALA B 1 71 ? 10.758 -15.734 -10.383 1 97.25 71 ALA B C 1
ATOM 1640 O O . ALA B 1 71 ? 11.492 -16.672 -10.055 1 97.25 71 ALA B O 1
ATOM 1641 N N . LEU B 1 72 ? 11.156 -14.477 -10.336 1 96.44 72 LEU B N 1
ATOM 1642 C CA . LEU B 1 72 ? 12.469 -14.086 -9.844 1 96.44 72 LEU B CA 1
ATOM 1643 C C . LEU B 1 72 ? 12.43 -13.797 -8.352 1 96.44 72 LEU B C 1
ATOM 1645 O O . LEU B 1 72 ? 13.477 -13.773 -7.691 1 96.44 72 LEU B O 1
ATOM 1649 N N . VAL B 1 73 ? 11.25 -13.5 -7.84 1 94.5 73 VAL B N 1
ATOM 1650 C CA . VAL B 1 73 ? 11.023 -13.242 -6.422 1 94.5 73 VAL B CA 1
ATOM 1651 C C . VAL B 1 73 ? 9.914 -14.141 -5.895 1 94.5 73 VAL B C 1
ATOM 1653 O O . VAL B 1 73 ? 8.969 -14.461 -6.625 1 94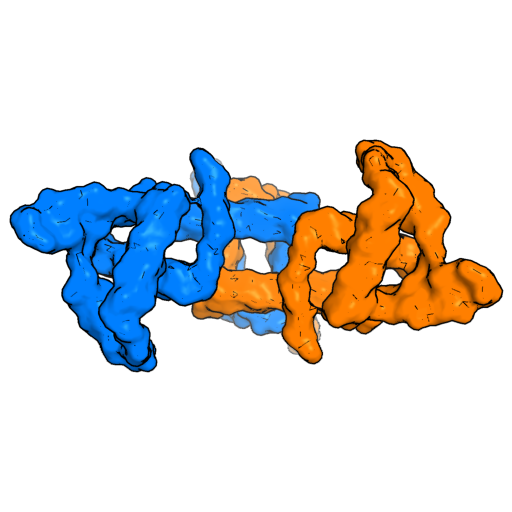.5 73 VAL B O 1
ATOM 1656 N N . SER B 1 74 ? 10.047 -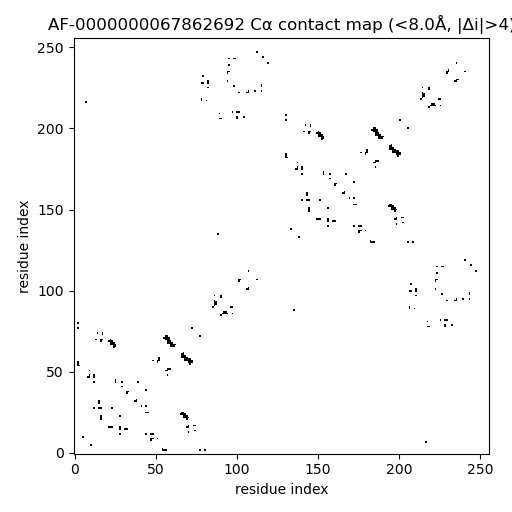14.617 -4.66 1 94.75 74 SER B N 1
ATOM 1657 C CA . SER B 1 74 ? 8.977 -15.406 -4.059 1 94.75 74 SER B CA 1
ATOM 1658 C C . SER B 1 74 ? 7.809 -14.523 -3.637 1 94.75 74 SER B C 1
ATOM 1660 O O . SER B 1 74 ? 7.961 -13.305 -3.504 1 94.75 74 SER B O 1
ATOM 1662 N N . GLU B 1 75 ? 6.723 -15.117 -3.469 1 93.44 75 GLU B N 1
ATOM 1663 C CA . GLU B 1 75 ? 5.559 -14.375 -2.984 1 93.44 75 GLU B CA 1
ATOM 1664 C C . GLU B 1 75 ? 5.84 -13.734 -1.631 1 93.44 75 GLU B C 1
ATOM 1666 O O . GLU B 1 75 ? 5.488 -12.578 -1.403 1 93.44 75 GLU B O 1
ATOM 1671 N N . ASN B 1 76 ? 6.504 -14.461 -0.775 1 91.19 76 ASN B N 1
ATOM 1672 C CA . ASN B 1 76 ? 6.812 -13.945 0.552 1 91.19 76 ASN B CA 1
ATOM 1673 C C . ASN B 1 76 ? 7.742 -12.734 0.478 1 91.19 76 ASN B C 1
ATOM 1675 O O . ASN B 1 76 ? 7.57 -11.766 1.225 1 91.19 76 ASN B O 1
ATOM 1679 N N . GLU B 1 77 ? 8.703 -12.844 -0.373 1 91.94 77 GLU B N 1
ATOM 1680 C CA . GLU B 1 77 ? 9.609 -11.711 -0.563 1 91.94 77 GLU B CA 1
ATOM 1681 C C . GLU B 1 77 ? 8.859 -10.477 -1.057 1 91.94 77 GLU B C 1
ATOM 1683 O O . GLU B 1 77 ? 9.117 -9.359 -0.607 1 91.94 77 GLU B O 1
ATOM 1688 N N . TYR B 1 78 ? 7.996 -10.719 -1.985 1 93.56 78 TYR B N 1
ATOM 1689 C CA . TYR B 1 78 ? 7.191 -9.625 -2.527 1 93.56 78 TYR B CA 1
ATOM 1690 C C . TYR B 1 78 ? 6.328 -8.992 -1.442 1 93.56 78 TYR B C 1
ATOM 1692 O O . TYR B 1 78 ? 6.289 -7.77 -1.307 1 93.56 78 TYR B O 1
ATOM 1700 N N . LEU B 1 79 ? 5.668 -9.805 -0.632 1 93.25 79 LEU B N 1
ATOM 1701 C CA . LEU B 1 79 ? 4.809 -9.328 0.447 1 93.25 79 LEU B CA 1
ATOM 1702 C C . LEU B 1 79 ? 5.613 -8.531 1.472 1 93.25 79 LEU B C 1
ATOM 1704 O O . LEU B 1 79 ? 5.164 -7.484 1.942 1 93.25 79 LEU B O 1
ATOM 1708 N N . GLU B 1 80 ? 6.75 -9.039 1.752 1 91.19 80 GLU B N 1
ATOM 1709 C CA . GLU B 1 80 ? 7.621 -8.375 2.715 1 91.19 80 GLU B CA 1
ATOM 1710 C C . GLU B 1 80 ? 7.996 -6.973 2.242 1 91.19 80 GLU B C 1
ATOM 1712 O O . GLU B 1 80 ? 7.918 -6.012 3.01 1 91.19 80 GLU B O 1
ATOM 1717 N N . ARG B 1 81 ? 8.328 -6.922 1.036 1 92.44 81 ARG B N 1
ATOM 1718 C CA . ARG B 1 81 ? 8.75 -5.637 0.482 1 92.44 81 ARG B CA 1
ATOM 1719 C C . ARG B 1 81 ? 7.582 -4.66 0.419 1 92.44 81 ARG B C 1
ATOM 1721 O O . ARG B 1 81 ? 7.738 -3.479 0.741 1 92.44 81 ARG B O 1
ATOM 1728 N N . GLN B 1 82 ? 6.477 -5.176 -0.044 1 93.19 82 GLN B N 1
ATOM 1729 C CA . GLN B 1 82 ? 5.281 -4.34 -0.084 1 93.19 82 GLN B CA 1
ATOM 1730 C C . GLN B 1 82 ? 4.91 -3.846 1.311 1 93.19 82 GLN B C 1
ATOM 1732 O O . GLN B 1 82 ? 4.551 -2.678 1.487 1 93.19 82 GLN B O 1
ATOM 1737 N N . THR B 1 83 ? 5.008 -4.68 2.268 1 93.56 83 THR B N 1
ATOM 1738 C CA . THR B 1 83 ? 4.652 -4.34 3.641 1 93.56 83 THR B CA 1
ATOM 1739 C C . THR B 1 83 ? 5.605 -3.289 4.203 1 93.56 83 THR B C 1
ATOM 1741 O O . THR B 1 83 ? 5.168 -2.314 4.82 1 93.56 83 THR B O 1
ATOM 1744 N N . GLU B 1 84 ? 6.855 -3.521 3.963 1 92.19 84 GLU B N 1
ATOM 1745 C CA . GLU B 1 84 ? 7.859 -2.561 4.414 1 92.19 84 GLU B CA 1
ATOM 1746 C C . GLU B 1 84 ? 7.609 -1.18 3.812 1 92.19 84 GLU B C 1
ATOM 1748 O O . GLU B 1 84 ? 7.652 -0.171 4.52 1 92.19 84 GLU B O 1
ATOM 1753 N N . THR B 1 85 ? 7.371 -1.227 2.539 1 92.69 85 THR B N 1
ATOM 1754 C CA . THR B 1 85 ? 7.129 0.029 1.838 1 92.69 85 THR B CA 1
ATOM 1755 C C . THR B 1 85 ? 5.875 0.713 2.373 1 92.69 85 THR B C 1
ATOM 1757 O O . THR B 1 85 ? 5.871 1.925 2.602 1 92.69 85 THR B O 1
ATOM 1760 N N . PHE B 1 86 ? 4.895 -0.05 2.576 1 93.25 86 PHE B N 1
ATOM 1761 C CA . PHE B 1 86 ? 3.627 0.468 3.078 1 93.25 86 PHE B CA 1
ATOM 1762 C C . PHE B 1 86 ? 3.803 1.082 4.461 1 93.25 86 PHE B C 1
ATOM 1764 O O . PHE B 1 86 ? 3.318 2.184 4.727 1 93.25 86 PHE B O 1
ATOM 1771 N N . VAL B 1 87 ? 4.512 0.419 5.359 1 92.69 87 VAL B N 1
ATOM 1772 C CA . VAL B 1 87 ? 4.746 0.898 6.719 1 92.69 87 VAL B CA 1
ATOM 1773 C C . VAL B 1 87 ? 5.555 2.193 6.676 1 92.69 87 VAL B C 1
ATOM 1775 O O . VAL B 1 87 ? 5.23 3.156 7.375 1 92.69 87 VAL B O 1
ATOM 1778 N N . GLU B 1 88 ? 6.504 2.219 5.848 1 92.06 88 GLU B N 1
ATOM 1779 C CA . GLU B 1 88 ? 7.367 3.393 5.754 1 92.06 88 GLU B CA 1
ATOM 1780 C C . GLU B 1 88 ? 6.617 4.586 5.176 1 92.06 88 GLU B C 1
ATOM 1782 O O . GLU B 1 88 ? 6.695 5.695 5.707 1 92.06 88 GLU B O 1
ATOM 1787 N N . GLU B 1 89 ? 5.852 4.344 4.199 1 91.25 89 GLU B N 1
ATOM 1788 C CA . GLU B 1 89 ? 5.281 5.449 3.436 1 91.25 89 GLU B CA 1
ATOM 1789 C C . GLU B 1 89 ? 3.967 5.922 4.051 1 91.25 89 GLU B C 1
ATOM 1791 O O . GLU B 1 89 ? 3.666 7.117 4.039 1 91.25 89 GLU B O 1
ATOM 1796 N N . ILE B 1 90 ? 3.219 4.996 4.551 1 93.06 90 ILE B N 1
ATOM 1797 C CA . ILE B 1 90 ? 1.878 5.332 5.016 1 93.06 90 ILE B CA 1
ATOM 1798 C C . ILE B 1 90 ? 1.902 5.57 6.523 1 93.06 90 ILE B C 1
ATOM 1800 O O . ILE B 1 90 ? 1.236 6.48 7.027 1 93.06 90 ILE B O 1
ATOM 1804 N N . TYR B 1 91 ? 2.754 4.836 7.23 1 91.94 91 TYR B N 1
ATOM 1805 C CA . TYR B 1 91 ? 2.762 4.914 8.688 1 91.94 91 TYR B CA 1
ATOM 1806 C C . TYR B 1 91 ? 4.059 5.535 9.188 1 91.94 91 TYR B C 1
ATOM 1808 O O . TYR B 1 91 ? 4.289 5.613 10.398 1 91.94 91 TYR B O 1
ATOM 1816 N N . GLU B 1 92 ? 4.918 5.91 8.32 1 90.56 92 GLU B N 1
ATOM 1817 C CA . GLU B 1 92 ? 6.191 6.539 8.664 1 90.56 92 GLU B CA 1
ATOM 1818 C C . GLU B 1 92 ? 6.984 5.684 9.648 1 90.56 92 GLU B C 1
ATOM 1820 O O . GLU B 1 92 ? 7.52 6.199 10.633 1 90.56 92 GLU B O 1
ATOM 1825 N N . GLY B 1 93 ? 6.852 4.418 9.453 1 89.25 93 GLY B N 1
ATOM 1826 C CA . GLY B 1 93 ? 7.617 3.488 10.266 1 89.25 93 GLY B CA 1
ATOM 1827 C C . GLY B 1 93 ? 6.887 3.051 11.523 1 89.25 93 GLY B C 1
ATOM 1828 O O . GLY B 1 93 ? 7.379 2.207 12.273 1 89.25 93 GLY B O 1
ATOM 1829 N N . ASP B 1 94 ? 5.688 3.518 11.742 1 86.75 94 ASP B N 1
ATOM 1830 C CA . ASP B 1 94 ? 4.938 3.227 12.961 1 86.75 94 ASP B CA 1
ATOM 1831 C C . ASP B 1 94 ? 4.152 1.923 12.82 1 86.75 94 ASP B C 1
ATOM 1833 O O . ASP B 1 94 ? 2.947 1.94 12.562 1 86.75 94 ASP B O 1
ATOM 1837 N N . VAL B 1 95 ? 4.773 0.841 13.117 1 85.62 95 VAL B N 1
ATOM 1838 C CA . VAL B 1 95 ? 4.18 -0.488 13.016 1 85.62 95 VAL B CA 1
ATOM 1839 C C . VAL B 1 95 ? 3.051 -0.629 14.031 1 85.62 95 VAL B C 1
ATOM 1841 O O . VAL B 1 95 ? 2.016 -1.233 13.742 1 85.62 95 VAL B O 1
ATOM 1844 N N . LYS B 1 96 ? 3.246 -0.049 15.125 1 80.75 96 LYS B N 1
ATOM 1845 C CA . LYS B 1 96 ? 2.215 -0.096 16.156 1 80.75 96 LYS B CA 1
ATOM 1846 C C . LYS B 1 96 ? 0.926 0.565 15.68 1 80.75 96 LYS B C 1
ATOM 1848 O O . LYS B 1 96 ? -0.169 0.054 15.922 1 80.75 96 LYS B O 1
ATOM 1853 N N . GLY B 1 97 ? 1.064 1.704 15.062 1 84.94 97 GLY B N 1
ATOM 1854 C CA . GLY B 1 97 ? -0.097 2.383 14.508 1 84.94 97 GLY B CA 1
ATOM 1855 C C . GLY B 1 97 ? -0.862 1.537 13.508 1 84.94 97 GLY B C 1
ATOM 1856 O O . GLY B 1 97 ? -2.096 1.513 13.523 1 84.94 97 GLY B O 1
ATOM 1857 N N . LEU B 1 98 ? -0.113 0.818 12.695 1 90.38 98 LEU B N 1
ATOM 1858 C CA . LEU B 1 98 ? -0.728 -0.071 11.719 1 90.38 98 LEU B CA 1
ATOM 1859 C C . LEU B 1 98 ? -1.516 -1.18 12.406 1 90.38 98 LEU B C 1
ATOM 1861 O O . LEU B 1 98 ? -2.682 -1.413 12.086 1 90.38 98 LEU B O 1
ATOM 1865 N N . ILE B 1 99 ? -0.912 -1.79 13.305 1 82.88 99 ILE B N 1
ATOM 1866 C CA . ILE B 1 99 ? -1.538 -2.91 14 1 82.88 99 ILE B CA 1
ATOM 1867 C C . ILE B 1 99 ? -2.773 -2.424 14.75 1 82.88 99 ILE B C 1
ATOM 1869 O O . ILE B 1 99 ? -3.814 -3.084 14.742 1 82.88 99 ILE B O 1
ATOM 1873 N N . THR B 1 100 ? -2.646 -1.331 15.359 1 81.31 100 THR B N 1
ATOM 1874 C CA . THR B 1 100 ? -3.77 -0.732 16.078 1 81.31 100 THR B CA 1
ATOM 1875 C C . THR B 1 100 ? -4.941 -0.488 15.125 1 81.31 100 THR B C 1
ATOM 1877 O O . THR B 1 100 ? -6.094 -0.763 15.469 1 81.31 100 THR B O 1
ATOM 1880 N N . ASN B 1 101 ? -4.625 0.009 14 1 87.56 101 ASN B N 1
ATOM 1881 C CA . ASN B 1 101 ? -5.668 0.265 13.016 1 87.56 101 ASN B CA 1
ATOM 1882 C C . ASN B 1 101 ? -6.32 -1.03 12.539 1 87.56 101 ASN B C 1
ATOM 1884 O O . ASN B 1 101 ? -7.527 -1.07 12.297 1 87.56 101 ASN B O 1
ATOM 1888 N N . LEU B 1 102 ? -5.57 -2.035 12.375 1 85.94 102 LEU B N 1
ATOM 1889 C CA . LEU B 1 102 ? -6.082 -3.34 11.969 1 85.94 102 LEU B CA 1
ATOM 1890 C C . LEU B 1 102 ? -7.055 -3.893 13.008 1 85.94 102 LEU B C 1
ATOM 1892 O O . LEU B 1 102 ? -8.078 -4.477 12.656 1 85.94 102 LEU B O 1
ATOM 1896 N N . VAL B 1 103 ? -6.797 -3.709 14.195 1 76 103 VAL B N 1
ATOM 1897 C CA . VAL B 1 103 ? -7.586 -4.234 15.305 1 76 103 VAL B CA 1
ATOM 1898 C C . VAL B 1 103 ? -8.852 -3.402 15.477 1 76 103 VAL B C 1
ATOM 1900 O O . VAL B 1 103 ? -9.938 -3.949 15.688 1 76 103 VAL B O 1
ATOM 1903 N N . GLN B 1 104 ? -8.727 -2.156 15.438 1 75.56 104 GLN B N 1
ATOM 1904 C CA . GLN B 1 104 ? -9.828 -1.242 15.711 1 75.56 104 GLN B CA 1
ATOM 1905 C C . GLN B 1 104 ? -10.898 -1.323 14.625 1 75.56 104 GLN B C 1
ATOM 1907 O O . GLN B 1 104 ? -12.086 -1.126 14.891 1 75.56 104 GLN B O 1
ATOM 1912 N N . ASN B 1 105 ? -10.469 -1.641 13.531 1 72.69 105 ASN B N 1
ATOM 1913 C CA . ASN B 1 105 ? -11.43 -1.628 12.43 1 72.69 105 ASN B CA 1
ATOM 1914 C C . ASN B 1 105 ? -11.953 -3.029 12.125 1 72.69 105 ASN B C 1
ATOM 1916 O O . ASN B 1 105 ? -12.445 -3.285 11.023 1 72.69 105 ASN B O 1
ATOM 1920 N N . ASP B 1 106 ? -11.805 -3.748 13.172 1 64.38 106 ASP B N 1
ATOM 1921 C CA . ASP B 1 106 ? -12.352 -5.102 13.148 1 64.38 106 ASP B CA 1
ATOM 1922 C C . ASP B 1 106 ? -11.805 -5.895 11.961 1 64.38 106 ASP B C 1
ATOM 1924 O O . ASP B 1 106 ? -12.523 -6.695 11.359 1 64.38 106 ASP B O 1
ATOM 1928 N N . LEU B 1 107 ? -10.766 -5.535 11.633 1 71.56 107 LEU B N 1
ATOM 1929 C CA . LEU B 1 107 ? -10.203 -6.301 10.523 1 71.56 107 LEU B CA 1
ATOM 1930 C C . LEU B 1 107 ? -9.562 -7.59 11.023 1 71.56 107 LEU B C 1
ATOM 1932 O O . LEU B 1 107 ? -9.266 -8.492 10.234 1 71.56 107 LEU B O 1
ATOM 1936 N N . ILE B 1 108 ? -9.453 -7.668 12.336 1 68.69 108 ILE B N 1
ATOM 1937 C CA . ILE B 1 108 ? -8.898 -8.883 12.93 1 68.69 108 ILE B CA 1
ATOM 1938 C C . ILE B 1 108 ? -9.883 -9.445 13.953 1 68.69 108 ILE B C 1
ATOM 1940 O O . ILE B 1 108 ? -10.383 -8.719 14.812 1 68.69 108 ILE B O 1
ATOM 1944 N N . SER B 1 109 ? -10.227 -10.672 13.664 1 66.38 109 SER B N 1
ATOM 1945 C CA . SER B 1 109 ? -11.133 -11.336 14.602 1 66.38 109 SER B CA 1
ATOM 1946 C C . SER B 1 109 ? -10.438 -11.648 15.914 1 66.38 109 SER B C 1
ATOM 1948 O O . SER B 1 109 ? -9.203 -11.703 15.977 1 66.38 109 SER B O 1
ATOM 1950 N N . PRO B 1 110 ? -11.234 -11.781 16.938 1 64.75 110 PRO B N 1
ATOM 1951 C CA . PRO B 1 110 ? -10.656 -12.203 18.219 1 64.75 110 PRO B CA 1
ATOM 1952 C C . PRO B 1 110 ? -9.844 -13.484 18.109 1 64.75 110 PRO B C 1
ATOM 1954 O O . PRO B 1 110 ? -8.797 -13.617 18.734 1 64.75 110 PRO B O 1
ATOM 1957 N N . ASP B 1 111 ? -10.328 -14.383 17.312 1 65.5 111 ASP B N 1
ATOM 1958 C CA . ASP B 1 111 ? -9.617 -15.648 17.109 1 65.5 111 ASP B CA 1
ATOM 1959 C C . ASP B 1 111 ? -8.258 -15.414 16.453 1 65.5 111 ASP B C 1
ATOM 1961 O O . ASP B 1 111 ? -7.262 -16.031 16.844 1 65.5 111 ASP B O 1
ATOM 1965 N N . GLU B 1 112 ? -8.32 -14.516 15.547 1 63.47 112 GLU B N 1
ATOM 1966 C CA . GLU B 1 112 ? -7.082 -14.211 14.836 1 63.47 112 GLU B CA 1
ATOM 1967 C C . GLU B 1 112 ? -6.078 -13.508 15.75 1 63.47 112 GLU B C 1
ATOM 1969 O O . GLU B 1 112 ? -4.875 -13.75 15.656 1 63.47 112 GLU B O 1
ATOM 1974 N N . LEU B 1 113 ? -6.617 -12.82 16.516 1 65 113 LEU B N 1
ATOM 1975 C CA . LEU B 1 113 ? -5.789 -12.133 17.5 1 65 113 LEU B CA 1
ATOM 1976 C C . LEU B 1 113 ? -5.145 -13.133 18.469 1 65 113 LEU B C 1
ATOM 1978 O O . LEU B 1 113 ? -3.975 -12.992 18.828 1 65 113 LEU B O 1
ATOM 1982 N N . GLU B 1 114 ? -5.922 -14.039 18.906 1 67.62 114 GLU B N 1
ATOM 1983 C CA . GLU B 1 114 ? -5.414 -15.086 19.781 1 67.62 114 GLU B CA 1
ATOM 1984 C C . GLU B 1 114 ? -4.305 -15.891 19.109 1 67.62 114 GLU B C 1
ATOM 1986 O O . GLU B 1 114 ? -3.295 -16.219 19.734 1 67.62 114 GLU B O 1
ATOM 1991 N N . ASP B 1 115 ? -4.562 -16.156 17.906 1 65.38 115 ASP B N 1
ATOM 1992 C CA . ASP B 1 115 ? -3.564 -16.906 17.141 1 65.38 115 ASP B CA 1
ATOM 1993 C C . ASP B 1 115 ? -2.254 -16.125 17.062 1 65.38 115 ASP B C 1
ATOM 1995 O O . ASP B 1 115 ? -1.171 -16.703 17.156 1 65.38 115 ASP B O 1
ATOM 1999 N N . LEU B 1 116 ? -2.424 -14.875 16.891 1 65.88 116 LEU B N 1
ATOM 2000 C CA . LEU B 1 116 ? -1.244 -14.023 16.797 1 65.88 116 LEU B CA 1
ATOM 2001 C C . LEU B 1 116 ? -0.501 -13.977 18.125 1 65.88 116 LEU B C 1
ATOM 2003 O O . LEU B 1 116 ? 0.731 -13.984 18.156 1 65.88 116 LEU B O 1
ATOM 2007 N N . GLN B 1 117 ? -1.271 -13.922 19.125 1 63.56 117 GLN B N 1
ATOM 2008 C CA . GLN B 1 117 ? -0.69 -13.938 20.469 1 63.56 117 GLN B CA 1
ATOM 2009 C C . GLN B 1 117 ? 0.094 -15.227 20.703 1 63.56 117 GLN B C 1
ATOM 2011 O O . GLN B 1 117 ? 1.191 -15.188 21.266 1 63.56 117 GLN B O 1
ATOM 2016 N N . GLN B 1 118 ? -0.465 -16.297 20.359 1 65.5 118 GLN B N 1
ATOM 2017 C CA . GLN B 1 118 ? 0.195 -17.594 20.516 1 65.5 118 GLN B CA 1
ATOM 2018 C C . GLN B 1 118 ? 1.47 -17.672 19.688 1 65.5 118 GLN B C 1
ATOM 2020 O O . GLN B 1 118 ? 2.475 -18.234 20.125 1 65.5 118 GLN B O 1
ATOM 2025 N N . PHE B 1 119 ? 1.289 -17.203 18.609 1 60.53 119 PHE B N 1
ATOM 2026 C CA . PHE B 1 119 ? 2.457 -17.172 17.734 1 60.53 119 PHE B CA 1
ATOM 2027 C C . PHE B 1 119 ? 3.594 -16.391 18.375 1 60.53 119 PHE B C 1
ATOM 2029 O O . PHE B 1 119 ? 4.75 -16.828 18.344 1 60.53 119 PHE B O 1
ATOM 2036 N N . TRP B 1 120 ? 3.223 -15.336 18.953 1 59.19 120 TRP B N 1
ATOM 2037 C CA . TRP B 1 120 ? 4.215 -14.477 19.594 1 59.19 120 TRP B CA 1
ATOM 2038 C C . TRP B 1 120 ? 4.867 -15.188 20.766 1 59.19 120 TRP B C 1
ATOM 2040 O O . TRP B 1 120 ? 6.074 -15.055 20.984 1 59.19 120 TRP B O 1
ATOM 2050 N N . LYS B 1 121 ? 4.121 -15.812 21.422 1 62 121 LYS B N 1
ATOM 2051 C CA . LYS B 1 121 ? 4.625 -16.578 22.562 1 62 121 LYS B CA 1
ATOM 2052 C C . LYS B 1 121 ? 5.621 -17.641 22.125 1 62 121 LYS B C 1
ATOM 2054 O O . LYS B 1 121 ? 6.621 -17.875 22.797 1 62 121 LYS B O 1
ATOM 2059 N N . ARG B 1 122 ? 5.367 -18.094 21.094 1 59.97 122 ARG B N 1
ATOM 2060 C CA . ARG B 1 122 ? 6.246 -19.125 20.578 1 59.97 122 ARG B CA 1
ATOM 2061 C C . ARG B 1 122 ? 7.551 -18.531 20.062 1 59.97 122 ARG B C 1
ATOM 2063 O O . ARG B 1 122 ? 8.609 -19.172 20.141 1 59.97 122 ARG B O 1
ATOM 2070 N N . MET B 1 123 ? 7.414 -17.531 19.5 1 56.38 123 MET B N 1
ATOM 2071 C CA . MET B 1 123 ? 8.617 -16.875 18.984 1 56.38 123 MET B CA 1
ATOM 2072 C C . MET B 1 123 ? 9.477 -16.344 20.125 1 56.38 123 MET B C 1
ATOM 2074 O O . MET B 1 123 ? 10.703 -16.281 20.016 1 56.38 123 MET B O 1
ATOM 2078 N N . LYS B 1 124 ? 8.883 -15.773 21.109 1 55.91 124 LYS B N 1
ATOM 2079 C CA . LYS B 1 124 ? 9.633 -15.383 22.297 1 55.91 124 LYS B CA 1
ATOM 2080 C C . LYS B 1 124 ? 10.188 -16.609 23.031 1 55.91 124 LYS B C 1
ATOM 2082 O O . LYS B 1 124 ? 11.25 -16.531 23.641 1 55.91 124 LYS B O 1
ATOM 2087 N N . SER B 1 125 ? 9.5 -17.734 23.141 1 54.31 125 SER B N 1
ATOM 2088 C CA . SER B 1 125 ? 10.008 -18.859 23.922 1 54.31 125 SER B CA 1
ATOM 2089 C C . SER B 1 125 ? 11.266 -19.438 23.281 1 54.31 125 SER B C 1
ATOM 2091 O O . SER B 1 125 ? 11.719 -20.516 23.672 1 54.31 125 SER B O 1
ATOM 2093 N N . PRO B 1 126 ? 11.82 -19.062 22.25 1 46.81 126 PRO B N 1
ATOM 2094 C CA . PRO B 1 126 ? 13.031 -19.859 22.031 1 46.81 126 PRO B CA 1
ATOM 2095 C C . PRO B 1 126 ? 13.992 -19.812 23.219 1 46.81 126 PRO B C 1
ATOM 2097 O O . PRO B 1 126 ? 14.664 -20.797 23.531 1 46.81 126 PRO B O 1
ATOM 2100 N N . ASN B 1 127 ? 14.656 -18.656 23.594 1 40 127 ASN B N 1
ATOM 2101 C CA . ASN B 1 127 ? 15.805 -18.766 24.484 1 40 127 ASN B CA 1
ATOM 2102 C C . ASN B 1 127 ? 15.375 -19.094 25.922 1 40 127 ASN B C 1
ATOM 2104 O O . ASN B 1 127 ? 16.172 -18.969 26.844 1 40 127 ASN B O 1
ATOM 2108 N N . GLU B 1 128 ? 14.094 -19.344 26.375 1 31.8 128 GLU B N 1
ATOM 2109 C CA . GLU B 1 128 ? 14.297 -20.125 27.578 1 31.8 128 GLU B CA 1
ATOM 2110 C C . GLU B 1 128 ? 14.484 -21.609 27.266 1 31.8 128 GLU B C 1
ATOM 2112 O O . GLU B 1 128 ? 13.812 -22.141 26.375 1 31.8 128 GLU B O 1
#

Secondary structure (DSSP, 8-state):
-------HHHHHHHHHHHHHTS-EEHHHHHHHHHHTT----HHHHHHHHHHHHHTTSEEEEEETTEEEEEESS-HHHHHHHHHHHHHHHHHTT-HHHHHHHHHHTT-S-HHHHHHHHHHHHHHHTT--/-------HHHHHHHHHHHHHTS-EEHHHHHHHHHHTT----HHHHHHHHHHHHHTTSEEEEEETTEEEEEESS-HHHHHHHHHHHHHHHHHTT-HHHHHHHHHHTT-S-HHHHHHHHHHHHHHHTT--

Organism: Listeria monocytogenes serovar 1/2a (strain ATCC BAA-679 / EGD-e) (NCBI:txid169963)

Solvent-accessible surface area (backbone atoms only — not comparable to full-atom values): 14719 Å² total; per-residue (Å²): 128,82,77,64,88,70,53,74,68,46,45,52,53,48,51,54,47,56,70,66,73,49,72,38,37,67,68,57,54,51,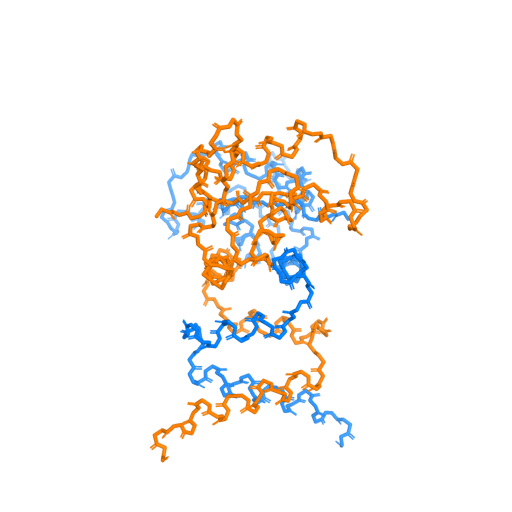51,53,38,46,75,70,69,49,85,73,53,72,66,56,55,50,48,42,53,51,50,35,35,76,58,59,43,29,43,76,46,76,56,89,94,40,62,33,35,35,72,67,59,53,69,65,56,51,49,50,52,53,48,51,50,46,34,44,72,75,44,70,61,38,51,65,60,53,53,50,50,40,50,73,65,62,59,45,50,71,66,54,49,52,52,51,51,51,50,48,50,55,66,63,49,59,88,110,128,79,78,63,88,72,53,73,66,45,45,54,53,48,51,54,46,58,69,66,72,50,72,37,37,67,68,56,56,50,52,54,36,44,76,71,69,48,84,73,51,71,65,57,53,50,48,43,54,51,50,35,35,74,56,60,42,28,44,76,45,76,56,90,94,41,62,33,36,35,72,68,56,54,69,65,57,51,51,49,50,51,48,50,50,46,35,44,72,74,43,70,61,36,49,65,60,52,52,50,50,39,49,73,65,61,60,45,50,72,67,53,47,50,51,49,50,52,51,47,50,55,65,64,50,60,86,108

Foldseek 3Di:
DQQPDDDPVLVLLVVQQLVVVDKDFLVSSVVVCVVVVHDDDSVVSVVSQVVCVVSVQWDWDDDPNTIIIHGPDHPVRVVVSVVVVCCCPVVVVCVVVVVVVCVVVVVADPVRVVVVVVVVVVVVPPPD/DQQPDDDPVLVLLVVQQLVVVDKDFLVSSVVVCVVVVHDDDSVVSVVSQVVCVVSVQWDWDDDPNTIIIHGPDHPVRVVVSVVVVCCCPVVVVCVVVVVVVCVVVVVADPVRVVVVVVVVVVVVPPPD

Sequence (256 aa):
MAIKSISKSELEVMKIIWDFGRAVQYADVAGKLEEKNYSWKKNTVLTFLTRLVEKNLLSVKKVGRKNEYYALVSENEYLERQTETFVEEIYEGDVKGLITNLVQNDLISPDELEDLQQFWKRMKSPNEMAIKSISKSELEVMKIIWDFGRAVQYADVAGKLEEKNYSWKKNTVLTFLTRLVEKNLLSVKKVGRKNEYYALVSENEYLERQTETFVEEIYEGDVKGLITNLVQNDLISPDELEDLQQFWKRMKSPNE

InterPro domains:
  IPR005650 BlaI transcriptional regulatory family [PF03965] (6-121)
  IPR005650 BlaI transcriptional regulatory family [PIRSF019455] (2-126)
  IPR036388 Winged helix-like DNA-binding domain superfamily [G3DSA:1.10.10.10] (1-77)
  IPR036390 Winged helix DNA-binding domain superfamily [SSF46785] (4-124)

Radius of gyration: 22.25 Å; Cα contacts (8 Å, |Δi|>4): 233; chains: 2; bounding box: 34×62×62 Å

pLDDT: mean 85.67, std 15.47, range [31.64, 98.19]

Nearest PDB structures (foldseek):
  1xsd-assembly1_A-2  TM=8.382E-01  e=4.399E-08  Staphylococcus aureus
  1sd4-assembly1_B  TM=7.879E-01  e=2.937E-07  Staphylococcus aureus
  1mzb-assembly1_A  TM=8.899E-01  e=1.823E-03  Pseudomonas aeruginosa
  2fe3-assembly1_B  TM=8.581E-01  e=7.335E-03  Bacillus subtilis
  7vo0-assembly1_H  TM=6.766E-01  e=4.710E-03  Streptomyces coelicolor A3(2)